Protein AF-A0A9E7B572-F1 (afdb_monomer_lite)

Foldseek 3Di:
DFWVVNAQQQADDDPLDTDGDPLVVLLVVLLVVLCVVVVLQVKDWAAKDRGRTDIDTDIDGDDHPVNVVVVVLPDPPVVVVVVDPPDDDPPDDPDDDDDDDPDDDDDDDDDDDDDDPDDPPPPVPPPPPCPPPPDPDPDPSDPVNSVVVSQVSSLVVSCVVVVPIDHDPDDDDDDDDDDVSSVVVSVCNVCVSVVDPDD

pLDDT: mean 70.94, std 25.81, range [25.73, 98.56]

Sequence (199 aa):
MITKNRLCHFGEFIDSKIQLSSIGKIVQDEWIKTFEIRSYLNLFRGEFIVMPNHFHALIGIGDNSGNLQYTATNLDYNEIRDAKIIEGDPHKVEDSIQCWDATLGVPNAENSSKLPHDIPVINPFQNLSESPQNQFGPQSNNLASIMRGFKSAVTTRARNIEPDFAWQSRFYEHIVRDQESFETISWYIKKNPENWKGK

Structure (mmCIF, N/CA/C/O backbone):
data_AF-A0A9E7B572-F1
#
_entry.id   AF-A0A9E7B572-F1
#
loop_
_atom_site.group_PDB
_atom_site.id
_atom_site.type_symbol
_atom_site.label_atom_id
_atom_site.label_alt_id
_atom_site.label_comp_id
_atom_site.label_asym_id
_atom_site.label_entity_id
_atom_site.label_seq_id
_atom_site.pdbx_PDB_ins_code
_atom_site.Cartn_x
_atom_site.Cartn_y
_atom_site.Cartn_z
_atom_site.occupancy
_atom_site.B_iso_or_equiv
_atom_site.auth_seq_id
_atom_site.auth_comp_id
_atom_site.auth_asym_id
_atom_site.auth_atom_id
_atom_site.pdbx_PDB_model_num
ATOM 1 N N . MET A 1 1 ? -5.198 0.368 -3.423 1.00 94.00 1 MET A N 1
ATOM 2 C CA . MET A 1 1 ? -6.040 -0.721 -2.859 1.00 94.00 1 MET A CA 1
ATOM 3 C C . MET A 1 1 ? -6.825 -0.192 -1.669 1.00 94.00 1 MET A C 1
ATOM 5 O O . MET A 1 1 ? -6.288 0.634 -0.954 1.00 94.00 1 MET A O 1
ATOM 9 N N . ILE A 1 2 ? -8.073 -0.620 -1.461 1.00 95.56 2 ILE A N 1
ATOM 10 C CA . ILE A 1 2 ? -8.974 -0.072 -0.424 1.00 95.56 2 ILE A CA 1
ATOM 11 C C . ILE A 1 2 ? -9.529 -1.230 0.416 1.00 95.56 2 ILE A C 1
ATOM 13 O O . ILE A 1 2 ? -9.779 -2.310 -0.129 1.00 95.56 2 ILE A O 1
ATOM 17 N N . THR A 1 3 ? -9.712 -1.033 1.721 1.00 95.56 3 THR A N 1
ATOM 18 C CA . THR A 1 3 ? -10.374 -1.994 2.616 1.00 95.56 3 THR A CA 1
ATOM 19 C C . THR A 1 3 ? -11.864 -2.114 2.294 1.00 95.56 3 THR A C 1
ATOM 21 O O . THR A 1 3 ? -12.515 -1.167 1.837 1.00 95.56 3 THR A O 1
ATOM 24 N N . LYS A 1 4 ? -12.439 -3.299 2.514 1.00 95.88 4 LYS A N 1
ATOM 25 C CA . LYS A 1 4 ? -13.873 -3.537 2.331 1.00 95.88 4 LYS A CA 1
ATOM 26 C C . LYS A 1 4 ? -14.667 -2.548 3.188 1.00 95.88 4 LYS A C 1
ATOM 28 O O . LYS A 1 4 ? -14.282 -2.241 4.310 1.00 95.88 4 LYS A O 1
ATOM 33 N N . ASN A 1 5 ? -15.744 -2.011 2.616 1.00 93.50 5 ASN A N 1
ATOM 34 C CA . ASN A 1 5 ? -16.585 -0.980 3.236 1.00 93.50 5 ASN A CA 1
ATOM 35 C C . ASN A 1 5 ? -15.824 0.277 3.706 1.00 93.50 5 ASN A C 1
ATOM 37 O O . ASN A 1 5 ? -16.374 1.051 4.476 1.00 93.50 5 ASN A O 1
ATOM 41 N N . ARG A 1 6 ? -14.587 0.500 3.225 1.00 92.62 6 ARG A N 1
ATOM 42 C CA . ARG A 1 6 ? -13.718 1.617 3.627 1.00 92.62 6 ARG A CA 1
ATOM 43 C C . ARG A 1 6 ? -13.434 1.668 5.138 1.00 92.62 6 ARG A C 1
ATOM 45 O O . ARG A 1 6 ? -13.137 2.737 5.659 1.00 92.62 6 ARG A O 1
ATOM 52 N N . LEU A 1 7 ? -13.466 0.524 5.824 1.00 93.50 7 LEU A N 1
ATOM 53 C CA . LEU A 1 7 ? -13.137 0.439 7.249 1.00 93.50 7 LEU A CA 1
ATOM 54 C C . LEU A 1 7 ? -11.675 0.822 7.512 1.00 93.50 7 LEU A C 1
ATOM 56 O O . LEU A 1 7 ? -10.773 0.393 6.785 1.00 93.50 7 LEU A O 1
ATOM 60 N N . CYS A 1 8 ? -11.434 1.590 8.573 1.00 94.62 8 CYS A N 1
ATOM 61 C CA . CYS A 1 8 ? -10.119 2.119 8.940 1.00 94.62 8 CYS A CA 1
ATOM 62 C C . CYS A 1 8 ? -9.201 1.076 9.608 1.00 94.62 8 CYS A C 1
ATOM 64 O O . CYS A 1 8 ? -8.631 1.307 10.668 1.00 94.62 8 CYS A O 1
ATOM 66 N N . HIS A 1 9 ? -9.049 -0.102 8.997 1.00 96.69 9 HIS A N 1
ATOM 67 C CA . HIS A 1 9 ? -8.238 -1.182 9.564 1.00 96.69 9 HIS A CA 1
ATOM 68 C C . HIS A 1 9 ? -6.745 -0.865 9.626 1.00 96.69 9 HIS A C 1
ATOM 70 O O . HIS A 1 9 ? -6.042 -1.492 10.412 1.00 96.69 9 HIS A O 1
ATOM 76 N N . PHE A 1 10 ? -6.230 0.056 8.810 1.00 97.38 10 PHE A N 1
ATOM 77 C CA . PHE A 1 10 ? -4.794 0.336 8.719 1.00 97.38 10 PHE A CA 1
ATOM 78 C C . PHE A 1 10 ? -4.313 1.404 9.696 1.00 97.38 10 PHE A C 1
ATOM 80 O O . PHE A 1 10 ? -3.107 1.570 9.862 1.00 97.38 10 PHE A O 1
ATOM 87 N N . GLY A 1 11 ? -5.216 2.100 10.376 1.00 94.62 11 GLY A N 1
ATOM 88 C CA . GLY A 1 11 ? -4.850 3.136 11.327 1.00 94.62 11 GLY A CA 1
ATOM 89 C C . GLY A 1 11 ? -5.887 4.236 11.400 1.00 94.62 11 GLY A C 1
ATOM 90 O O . GLY A 1 11 ? -6.980 4.123 10.852 1.00 94.62 11 GLY A O 1
ATOM 91 N N . GLU A 1 12 ? -5.504 5.320 12.045 1.00 93.31 12 GLU A N 1
ATOM 92 C CA . GLU A 1 12 ? -6.347 6.484 12.287 1.00 93.31 12 GLU A CA 1
ATOM 93 C C . GLU A 1 12 ? -5.518 7.769 12.218 1.00 93.31 12 GLU A C 1
ATOM 95 O O . GLU A 1 12 ? -4.289 7.723 12.131 1.00 93.31 12 GLU A O 1
ATOM 100 N N . PHE A 1 13 ? -6.191 8.919 12.212 1.00 89.88 13 PHE A N 1
ATOM 101 C CA . PHE A 1 13 ? -5.525 10.212 12.330 1.00 89.88 13 PHE A CA 1
ATOM 102 C C . PHE A 1 13 ? -5.583 10.684 13.777 1.00 89.88 13 PHE A C 1
ATOM 104 O O . PHE A 1 13 ? -6.669 10.920 14.300 1.00 89.88 13 PHE A O 1
ATOM 111 N N . ILE A 1 14 ? -4.416 10.863 14.386 1.00 87.19 14 ILE A N 1
ATOM 112 C CA . ILE A 1 14 ? -4.245 11.453 15.715 1.00 87.19 14 ILE A CA 1
ATOM 113 C C . ILE A 1 14 ? -3.295 12.639 15.550 1.00 87.19 14 ILE A C 1
ATOM 115 O O . ILE A 1 14 ? -2.252 12.514 14.908 1.00 87.19 14 ILE A O 1
ATOM 119 N N . ASP A 1 15 ? -3.685 13.810 16.058 1.00 86.75 15 ASP A N 1
ATOM 120 C CA . ASP A 1 15 ? -2.907 15.056 15.968 1.00 86.75 15 ASP A CA 1
ATOM 121 C C . ASP A 1 15 ? -2.421 15.383 14.542 1.00 86.75 15 ASP A C 1
ATOM 123 O O . ASP A 1 15 ? -1.252 15.701 14.303 1.00 86.75 15 ASP A O 1
ATOM 127 N N . SER A 1 16 ? -3.327 15.265 13.564 1.00 84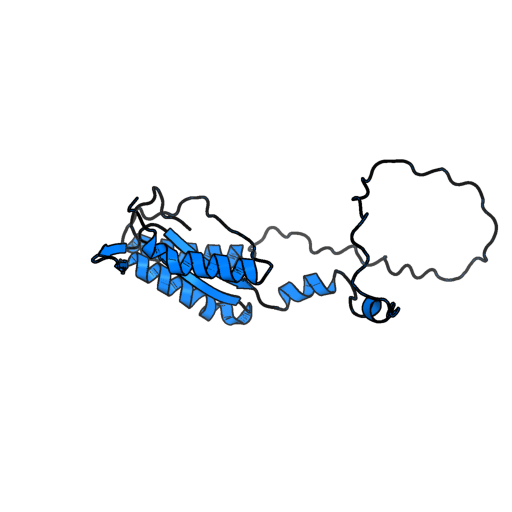.38 16 SER A N 1
ATOM 128 C CA . SER A 1 16 ? -3.062 15.5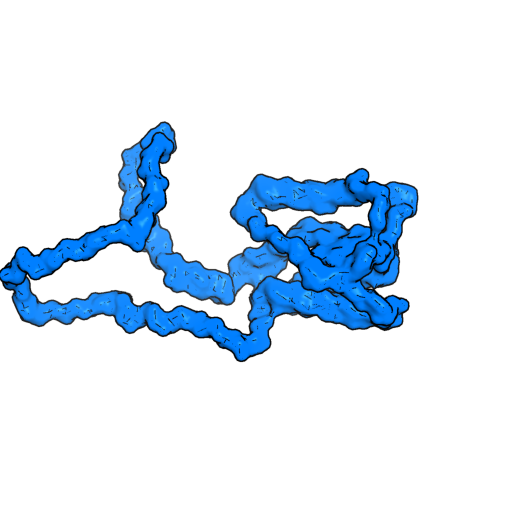04 12.132 1.00 84.38 16 SER A CA 1
ATOM 129 C C . SER A 1 16 ? -2.004 14.583 11.508 1.00 84.38 16 SER A C 1
ATOM 131 O O . SER A 1 16 ? -1.503 14.857 10.416 1.00 84.38 16 SER A O 1
ATOM 133 N N . LYS A 1 17 ? -1.667 13.470 12.166 1.00 86.56 17 LYS A N 1
ATOM 134 C CA . LYS A 1 17 ? -0.728 12.461 11.671 1.00 86.56 17 LYS A CA 1
ATOM 135 C C . LYS A 1 17 ? -1.398 11.101 11.599 1.00 86.56 17 LYS A C 1
ATOM 137 O O . LYS A 1 17 ? -2.263 10.770 12.402 1.00 86.56 17 LYS A O 1
ATOM 142 N N . ILE A 1 18 ? -0.968 10.295 10.634 1.00 91.44 18 ILE A N 1
ATOM 143 C CA . ILE A 1 18 ? -1.428 8.913 10.517 1.00 91.44 18 ILE A CA 1
ATOM 144 C C . ILE A 1 18 ? -0.708 8.077 11.569 1.00 91.44 18 ILE A C 1
ATOM 146 O O . ILE A 1 18 ? 0.519 7.953 11.537 1.00 91.44 18 ILE A O 1
ATOM 150 N N . GLN A 1 19 ? -1.475 7.458 12.458 1.00 94.38 19 GLN A N 1
ATOM 151 C CA . GLN A 1 19 ? -0.994 6.424 13.358 1.00 94.38 19 GLN A CA 1
ATOM 152 C C . GLN A 1 19 ? -1.412 5.060 12.815 1.00 94.38 19 GLN A C 1
ATOM 154 O O . GLN A 1 19 ? -2.595 4.722 12.770 1.00 94.38 19 GLN A O 1
ATOM 159 N N . LEU A 1 20 ? -0.428 4.270 12.375 1.00 97.25 20 LEU A N 1
ATOM 160 C CA . LEU A 1 20 ? -0.690 2.945 11.822 1.00 97.25 20 LEU A CA 1
ATOM 161 C C . LEU A 1 20 ? -1.090 1.953 12.914 1.00 97.25 20 LEU A C 1
ATOM 163 O O . LEU A 1 20 ? -0.398 1.799 13.927 1.00 97.25 20 LEU A O 1
ATOM 167 N N . SER A 1 21 ? -2.161 1.211 12.642 1.00 97.69 21 SER A N 1
ATOM 168 C CA . SER A 1 21 ? -2.535 0.026 13.407 1.00 97.69 21 SER A CA 1
ATOM 169 C C . SER A 1 21 ? -1.537 -1.116 13.163 1.00 97.69 21 SER A C 1
ATOM 171 O O . SER A 1 21 ? -0.667 -1.042 12.289 1.00 97.69 21 SER A O 1
ATOM 173 N N . SER A 1 22 ? -1.701 -2.234 13.873 1.00 98.31 22 SER A N 1
ATOM 174 C CA . SER A 1 22 ? -0.943 -3.462 13.594 1.00 98.31 22 SER A CA 1
ATOM 175 C C . SER A 1 22 ? -1.126 -3.954 12.152 1.00 98.31 22 SER A C 1
ATOM 177 O O . SER A 1 22 ? -0.164 -4.396 11.529 1.00 98.31 22 SER A O 1
ATOM 179 N N . ILE A 1 23 ? -2.331 -3.827 11.584 1.00 98.44 23 ILE A N 1
ATOM 180 C CA . ILE A 1 23 ? -2.599 -4.211 10.190 1.00 98.44 23 ILE A CA 1
ATOM 181 C C . ILE A 1 23 ? -1.962 -3.205 9.221 1.00 98.44 23 ILE A C 1
ATOM 183 O O . ILE A 1 23 ? -1.405 -3.612 8.205 1.00 98.44 23 ILE A O 1
ATOM 187 N N . GLY A 1 24 ? -1.971 -1.906 9.534 1.00 98.19 24 GLY A N 1
ATOM 188 C CA . GLY A 1 24 ? -1.284 -0.895 8.721 1.00 98.19 24 GLY A CA 1
ATOM 189 C C . GLY A 1 24 ? 0.225 -1.120 8.639 1.00 98.19 24 GLY A C 1
ATOM 190 O O . GLY A 1 24 ? 0.807 -1.021 7.560 1.00 98.19 24 GLY A O 1
ATOM 191 N N . LYS A 1 25 ? 0.848 -1.511 9.757 1.00 98.50 25 LYS A N 1
ATOM 192 C CA . LYS A 1 25 ? 2.265 -1.907 9.796 1.00 98.50 25 LYS A CA 1
ATOM 193 C C . LYS A 1 25 ? 2.526 -3.152 8.946 1.00 98.50 25 LYS A C 1
ATOM 195 O O . LYS A 1 25 ? 3.461 -3.153 8.158 1.00 98.50 25 LYS A O 1
ATOM 200 N N . ILE A 1 26 ? 1.643 -4.157 8.996 1.00 98.56 26 ILE A N 1
ATOM 201 C CA . ILE A 1 26 ? 1.724 -5.332 8.107 1.00 98.56 26 ILE A CA 1
ATOM 202 C C . ILE A 1 26 ? 1.704 -4.917 6.629 1.00 98.56 26 ILE A C 1
ATOM 204 O O . ILE A 1 26 ? 2.497 -5.431 5.846 1.00 98.56 26 ILE A O 1
ATOM 208 N N . VAL A 1 27 ? 0.819 -3.994 6.232 1.00 98.31 27 VAL A N 1
ATOM 209 C CA . VAL A 1 27 ? 0.762 -3.481 4.849 1.00 98.31 27 VAL A CA 1
ATOM 210 C C . VAL A 1 27 ? 2.098 -2.849 4.449 1.00 98.31 27 VAL A C 1
ATOM 212 O O . VAL A 1 27 ? 2.602 -3.137 3.365 1.00 98.31 27 VAL A O 1
ATOM 215 N N . GLN A 1 28 ? 2.673 -2.014 5.318 1.00 97.94 28 GLN A N 1
ATOM 216 C CA . GLN A 1 28 ? 3.964 -1.365 5.085 1.00 97.94 28 GLN A CA 1
ATOM 217 C C . GLN A 1 28 ? 5.099 -2.390 4.948 1.00 97.94 28 GLN A C 1
ATOM 219 O O . GLN A 1 28 ? 5.855 -2.339 3.976 1.00 97.94 28 GLN A O 1
ATOM 224 N N . ASP A 1 29 ? 5.180 -3.342 5.875 1.00 97.75 29 ASP A N 1
ATOM 225 C CA . ASP A 1 29 ? 6.222 -4.369 5.903 1.00 97.75 29 ASP A CA 1
ATOM 226 C C . ASP A 1 29 ? 6.152 -5.278 4.671 1.00 97.75 29 ASP A C 1
ATOM 228 O O . ASP A 1 29 ? 7.160 -5.508 4.006 1.00 97.75 29 ASP A O 1
ATOM 232 N N . GLU A 1 30 ? 4.959 -5.773 4.318 1.00 97.69 30 GLU A N 1
ATOM 233 C CA . GLU A 1 30 ? 4.776 -6.641 3.146 1.00 97.69 30 GLU A CA 1
ATOM 234 C C . GLU A 1 30 ? 5.049 -5.900 1.831 1.00 97.69 30 GLU A C 1
ATOM 236 O O . GLU A 1 30 ? 5.485 -6.510 0.848 1.00 97.69 30 GLU A O 1
ATOM 241 N N . TRP A 1 31 ? 4.826 -4.581 1.796 1.00 96.62 31 TRP A N 1
ATOM 242 C CA . TRP A 1 31 ? 5.165 -3.771 0.630 1.00 96.62 31 TRP A CA 1
ATOM 243 C C . TRP A 1 31 ? 6.676 -3.656 0.467 1.00 96.62 31 TRP A C 1
ATOM 245 O O . TRP A 1 31 ? 7.185 -3.903 -0.620 1.00 96.62 31 TRP A O 1
ATOM 255 N N . ILE A 1 32 ? 7.405 -3.354 1.543 1.00 94.56 32 ILE A N 1
ATOM 256 C CA . ILE A 1 32 ? 8.875 -3.286 1.522 1.00 94.56 32 ILE A CA 1
ATOM 257 C C . ILE A 1 32 ? 9.459 -4.652 1.140 1.00 94.56 32 ILE A C 1
ATOM 259 O O . ILE A 1 32 ? 10.205 -4.766 0.165 1.00 94.56 32 ILE A O 1
ATOM 263 N N . LYS A 1 33 ? 9.007 -5.708 1.822 1.00 93.88 33 LYS A N 1
ATOM 264 C CA . LYS A 1 33 ? 9.425 -7.094 1.585 1.00 93.88 33 LYS A CA 1
ATOM 265 C C . LYS A 1 33 ? 9.170 -7.563 0.151 1.00 93.88 33 LYS A C 1
ATOM 267 O O . LYS A 1 33 ? 9.912 -8.392 -0.370 1.00 93.88 33 LYS A O 1
ATOM 272 N N . THR A 1 34 ? 8.137 -7.039 -0.514 1.00 92.25 34 THR A N 1
ATOM 273 C CA . THR A 1 34 ? 7.808 -7.398 -1.902 1.00 92.25 34 THR A CA 1
ATOM 274 C C . THR A 1 34 ? 8.963 -7.139 -2.868 1.00 92.25 34 THR A C 1
ATOM 276 O O . THR A 1 34 ? 9.144 -7.950 -3.779 1.00 92.25 34 THR A O 1
ATOM 279 N N . PHE A 1 35 ? 9.745 -6.075 -2.658 1.00 88.94 35 PHE A N 1
ATOM 280 C CA . PHE A 1 35 ? 10.905 -5.732 -3.491 1.00 88.94 35 PHE A CA 1
ATOM 281 C C . PHE A 1 35 ? 12.151 -6.529 -3.102 1.00 88.94 35 PHE A C 1
ATOM 283 O O . PHE A 1 35 ? 12.914 -6.929 -3.976 1.00 88.94 35 PHE A O 1
ATOM 290 N N . GLU A 1 36 ? 12.318 -6.835 -1.815 1.00 87.62 36 GLU A N 1
ATOM 291 C CA . GLU A 1 36 ? 13.440 -7.641 -1.317 1.00 87.62 36 GLU A CA 1
ATOM 292 C C . GLU A 1 36 ? 13.400 -9.068 -1.876 1.00 87.62 36 GLU A C 1
ATOM 294 O O . GLU A 1 36 ? 14.390 -9.566 -2.409 1.00 87.62 36 GLU A O 1
ATOM 299 N N . ILE A 1 37 ? 12.233 -9.720 -1.823 1.00 86.38 37 ILE A N 1
ATOM 300 C CA . ILE A 1 37 ? 12.091 -11.123 -2.251 1.00 86.38 37 ILE A CA 1
ATOM 301 C C . ILE A 1 37 ? 12.002 -11.289 -3.775 1.00 86.38 37 ILE A C 1
ATOM 303 O O . ILE A 1 37 ? 12.062 -12.410 -4.279 1.00 86.38 37 ILE A O 1
ATOM 307 N N . ARG A 1 38 ? 11.808 -10.192 -4.516 1.00 81.62 38 ARG A N 1
ATOM 308 C CA . ARG A 1 38 ? 11.670 -10.182 -5.984 1.00 81.62 38 ARG A CA 1
ATOM 309 C C . ARG A 1 38 ? 12.728 -9.318 -6.656 1.00 81.62 38 ARG A C 1
ATOM 311 O O . ARG A 1 38 ? 12.486 -8.784 -7.736 1.00 81.62 38 ARG A O 1
ATOM 318 N N . SER A 1 39 ? 13.898 -9.202 -6.037 1.00 76.75 39 SER A N 1
ATOM 319 C CA . SER A 1 39 ? 15.024 -8.421 -6.559 1.00 76.75 39 SER A CA 1
ATOM 320 C C . SER A 1 39 ? 15.403 -8.800 -7.999 1.00 76.75 39 SER A C 1
ATOM 322 O O . SER A 1 39 ? 15.771 -7.934 -8.785 1.00 76.75 39 SER A O 1
ATOM 324 N N . TYR A 1 40 ? 15.206 -10.064 -8.392 1.00 76.81 40 TYR A N 1
ATOM 325 C CA . TYR A 1 40 ? 15.456 -10.556 -9.753 1.00 76.81 40 TYR A CA 1
ATOM 326 C C . TYR A 1 40 ? 14.502 -10.009 -10.835 1.00 76.81 40 TYR A C 1
ATOM 328 O O . TYR A 1 40 ? 14.802 -10.138 -12.018 1.00 76.81 40 TYR A O 1
ATOM 336 N N . LEU A 1 41 ? 13.360 -9.411 -10.471 1.00 78.12 41 LEU A N 1
ATOM 337 C CA . LEU A 1 41 ? 12.384 -8.861 -11.428 1.00 78.12 41 LEU A CA 1
ATOM 338 C C . LEU A 1 41 ? 12.681 -7.414 -11.848 1.00 78.12 41 LEU A C 1
ATOM 340 O O . LEU A 1 41 ? 11.933 -6.864 -12.656 1.00 78.12 41 LEU A O 1
ATOM 344 N N . ASN A 1 42 ? 13.747 -6.811 -11.312 1.00 82.56 42 ASN A N 1
ATOM 345 C CA . ASN A 1 42 ? 14.123 -5.412 -11.533 1.00 82.56 42 ASN A CA 1
ATOM 346 C C . ASN A 1 42 ? 12.974 -4.424 -11.237 1.00 82.56 42 ASN A C 1
ATOM 348 O O . ASN A 1 42 ? 12.656 -3.537 -12.026 1.00 82.56 42 ASN A O 1
ATOM 352 N N . LEU A 1 43 ? 12.290 -4.615 -10.106 1.00 85.50 43 LEU A N 1
ATOM 353 C CA . LEU A 1 43 ? 11.208 -3.728 -9.677 1.00 85.50 43 LEU A CA 1
ATOM 354 C C . LEU A 1 43 ? 11.770 -2.504 -8.951 1.00 85.50 43 LEU A C 1
ATOM 356 O O . LEU A 1 43 ? 12.578 -2.633 -8.032 1.00 85.50 43 LEU A O 1
ATOM 360 N N . PHE A 1 44 ? 11.257 -1.325 -9.291 1.00 85.00 44 PHE A N 1
ATOM 361 C CA . PHE A 1 44 ? 11.512 -0.084 -8.570 1.00 85.00 44 PHE A CA 1
ATOM 362 C C . PHE A 1 44 ? 10.363 0.216 -7.606 1.00 85.00 44 PHE A C 1
ATOM 364 O O . PHE A 1 44 ? 9.185 0.214 -7.978 1.00 85.00 44 PHE A O 1
ATOM 371 N N . ARG A 1 45 ? 10.713 0.519 -6.355 1.00 90.44 45 ARG A N 1
ATOM 372 C CA . ARG A 1 45 ? 9.759 0.988 -5.351 1.00 90.44 45 ARG A CA 1
ATOM 373 C C . ARG A 1 45 ? 9.619 2.505 -5.447 1.00 90.44 45 ARG A C 1
ATOM 375 O O . ARG A 1 45 ? 10.490 3.225 -4.964 1.00 90.44 45 ARG A O 1
ATOM 382 N N . GLY A 1 46 ? 8.507 2.961 -6.014 1.00 89.56 46 GLY A N 1
ATOM 383 C CA . GLY A 1 46 ? 8.134 4.370 -6.007 1.00 89.56 46 GLY A CA 1
ATOM 384 C C . GLY A 1 46 ? 7.509 4.815 -4.687 1.00 89.56 46 GLY A C 1
ATOM 385 O O . GLY A 1 46 ? 7.498 4.088 -3.689 1.00 89.56 46 GLY A O 1
ATOM 386 N N . GLU A 1 47 ? 6.968 6.030 -4.700 1.00 93.56 47 GLU A N 1
ATOM 387 C CA . GLU A 1 47 ? 6.262 6.599 -3.554 1.00 93.56 47 GLU A CA 1
ATOM 388 C C . GLU A 1 47 ? 5.057 5.745 -3.170 1.00 93.56 47 GLU A C 1
ATOM 390 O O . GLU A 1 47 ? 4.308 5.265 -4.023 1.00 93.56 47 GLU A O 1
ATOM 395 N N . PHE A 1 48 ? 4.846 5.562 -1.873 1.00 96.62 48 PHE A N 1
ATOM 396 C CA . PHE A 1 48 ? 3.694 4.839 -1.360 1.00 96.62 48 PHE A CA 1
ATOM 397 C C . PHE A 1 48 ? 3.236 5.423 -0.034 1.00 96.62 48 PHE A C 1
ATOM 399 O O . PHE A 1 48 ? 4.007 6.051 0.689 1.00 96.62 48 PHE A O 1
ATOM 406 N N . ILE A 1 49 ? 1.972 5.181 0.301 1.00 95.62 49 ILE A N 1
ATOM 407 C CA . ILE A 1 49 ? 1.412 5.574 1.583 1.00 95.62 49 ILE A CA 1
ATOM 408 C C . ILE A 1 49 ? 0.326 4.611 2.051 1.00 95.62 49 ILE A C 1
ATOM 410 O O . ILE A 1 49 ? -0.533 4.171 1.278 1.00 95.62 49 ILE A O 1
ATOM 414 N N . VAL A 1 50 ? 0.368 4.302 3.346 1.00 96.94 50 VAL A N 1
ATOM 415 C CA . VAL A 1 50 ? -0.680 3.567 4.053 1.00 96.94 50 VAL A CA 1
ATOM 416 C C . VAL A 1 50 ? -1.577 4.588 4.744 1.00 96.94 50 VAL A C 1
ATOM 418 O O . VAL A 1 50 ? -1.144 5.310 5.636 1.00 96.94 50 VAL A O 1
ATOM 421 N N . MET A 1 51 ? -2.826 4.653 4.308 1.00 95.56 51 MET A N 1
ATOM 422 C CA . MET A 1 51 ? -3.873 5.512 4.853 1.00 95.56 51 MET A CA 1
ATOM 423 C C . MET A 1 51 ? -4.842 4.653 5.669 1.00 95.56 51 MET A C 1
ATOM 425 O O . MET A 1 51 ? -4.931 3.455 5.402 1.00 95.56 51 MET A O 1
ATOM 429 N N . PRO A 1 52 ? -5.632 5.226 6.594 1.00 95.69 52 PRO A N 1
ATOM 430 C CA . PRO A 1 52 ? -6.531 4.478 7.480 1.00 95.69 52 PRO A CA 1
ATOM 431 C C . PRO A 1 52 ? -7.313 3.327 6.831 1.00 95.69 52 PRO A C 1
ATOM 433 O O . PRO A 1 52 ? -7.366 2.227 7.376 1.00 95.69 52 PRO A O 1
ATOM 436 N N . ASN A 1 53 ? -7.881 3.540 5.642 1.00 95.31 53 ASN A N 1
ATOM 437 C CA . ASN A 1 53 ? -8.693 2.543 4.936 1.00 95.31 53 ASN A CA 1
ATOM 438 C C . ASN A 1 53 ? -8.189 2.181 3.533 1.00 95.31 53 ASN A C 1
ATOM 440 O O . ASN A 1 53 ? -8.872 1.484 2.779 1.00 95.31 53 ASN A O 1
ATOM 444 N N . HIS A 1 54 ? -7.015 2.659 3.130 1.00 95.19 54 HIS A N 1
ATOM 445 C CA . HIS A 1 54 ? -6.512 2.396 1.789 1.00 95.19 54 HIS A CA 1
ATOM 446 C C . HIS A 1 54 ? -4.993 2.519 1.700 1.00 95.19 54 HIS A C 1
ATOM 448 O O . HIS A 1 54 ? -4.323 3.048 2.572 1.00 95.19 54 HIS A O 1
ATOM 454 N N . PHE A 1 55 ? -4.446 2.001 0.615 1.00 96.38 55 PHE A N 1
ATOM 455 C CA . PHE A 1 55 ? -3.026 1.974 0.321 1.00 96.38 55 PHE A CA 1
ATOM 456 C C . PHE A 1 55 ? -2.807 2.459 -1.111 1.00 96.38 55 PHE A C 1
ATOM 458 O O . PHE A 1 55 ? -3.423 1.917 -2.040 1.00 96.38 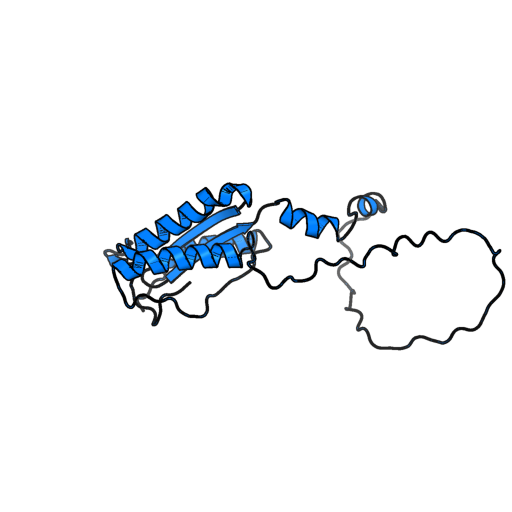55 PHE A O 1
ATOM 465 N N . HIS A 1 56 ? -1.940 3.453 -1.286 1.00 95.25 56 HIS A N 1
ATOM 466 C CA . HIS A 1 56 ? -1.473 3.919 -2.591 1.00 95.25 56 HIS A CA 1
ATOM 467 C C . HIS A 1 56 ? 0.005 3.597 -2.745 1.00 95.25 56 HIS A C 1
ATOM 469 O O . HIS A 1 56 ? 0.758 3.729 -1.786 1.00 95.25 56 HIS A O 1
ATOM 475 N N . ALA A 1 57 ? 0.414 3.202 -3.945 1.00 95.12 57 ALA A N 1
ATOM 476 C CA . ALA A 1 57 ? 1.812 2.984 -4.259 1.00 95.12 57 ALA A CA 1
ATOM 477 C C . ALA A 1 57 ? 2.081 3.167 -5.747 1.00 95.12 57 ALA A C 1
ATOM 479 O O . ALA A 1 57 ? 1.231 2.845 -6.579 1.00 95.12 57 ALA A O 1
ATOM 480 N N . LEU A 1 58 ? 3.289 3.628 -6.045 1.00 93.56 58 LEU A N 1
ATOM 481 C CA . LEU A 1 58 ? 3.918 3.561 -7.349 1.00 93.56 58 LEU A CA 1
ATOM 482 C C . LEU A 1 58 ? 4.877 2.374 -7.382 1.00 93.56 58 LEU A C 1
ATOM 484 O O . LEU A 1 58 ? 5.666 2.149 -6.462 1.00 93.56 58 LEU A O 1
ATOM 488 N N . ILE A 1 59 ? 4.805 1.621 -8.469 1.00 92.25 59 ILE A N 1
ATOM 489 C CA . ILE A 1 59 ? 5.708 0.517 -8.765 1.00 92.25 59 ILE A CA 1
ATOM 490 C C . ILE A 1 59 ? 6.261 0.731 -10.166 1.00 92.25 59 ILE A C 1
ATOM 492 O O . ILE A 1 59 ? 5.500 0.898 -11.116 1.00 92.25 59 ILE A O 1
ATOM 496 N N . GLY A 1 60 ? 7.584 0.766 -10.275 1.00 87.56 60 GLY A N 1
ATOM 497 C CA . GLY A 1 60 ? 8.274 0.752 -11.556 1.00 87.56 60 GLY A CA 1
ATOM 498 C C . GLY A 1 60 ? 8.670 -0.669 -11.913 1.00 87.56 60 GLY A C 1
ATOM 499 O O . GLY A 1 60 ? 9.028 -1.468 -11.045 1.00 87.56 60 GLY A O 1
ATOM 500 N N . ILE A 1 61 ? 8.608 -0.975 -13.199 1.00 83.31 61 ILE A N 1
ATOM 501 C CA . ILE A 1 61 ? 9.092 -2.230 -13.758 1.00 83.31 61 ILE A CA 1
ATOM 502 C C . ILE A 1 61 ? 10.272 -1.844 -14.643 1.00 83.31 61 ILE A C 1
ATOM 504 O O . ILE A 1 61 ? 10.075 -1.198 -15.667 1.00 83.31 61 ILE A O 1
ATOM 508 N N . GLY A 1 62 ? 11.485 -2.164 -14.201 1.00 71.19 62 GLY A N 1
ATOM 509 C CA . GLY A 1 62 ? 12.695 -1.956 -14.984 1.00 71.19 62 GLY A CA 1
ATOM 510 C C . GLY A 1 62 ? 12.885 -3.040 -16.043 1.00 71.19 62 GLY A C 1
ATOM 511 O O . GLY A 1 62 ? 12.144 -4.029 -16.109 1.00 71.19 62 GLY A O 1
ATOM 512 N N . ASP A 1 63 ? 13.918 -2.868 -16.860 1.00 66.38 63 ASP A N 1
ATOM 513 C CA . ASP A 1 63 ? 14.279 -3.838 -17.889 1.00 66.38 63 ASP A CA 1
ATOM 514 C C . ASP A 1 63 ? 14.664 -5.175 -17.244 1.00 66.38 63 ASP A C 1
ATOM 516 O O . ASP A 1 63 ? 15.518 -5.241 -16.359 1.00 66.38 63 ASP A O 1
ATOM 520 N N . ASN A 1 64 ? 14.025 -6.262 -17.662 1.00 58.16 64 ASN A N 1
ATOM 521 C CA . ASN A 1 64 ? 14.388 -7.619 -17.265 1.00 58.16 64 ASN A CA 1
ATOM 522 C C . ASN A 1 64 ? 14.300 -8.542 -18.489 1.00 58.16 64 ASN A C 1
ATOM 524 O O . ASN A 1 64 ? 13.705 -8.177 -19.503 1.00 58.16 64 ASN A O 1
ATOM 528 N N . SER A 1 65 ? 14.896 -9.734 -18.423 1.00 53.53 65 SER A N 1
ATOM 529 C CA . SER A 1 65 ? 14.930 -10.675 -19.556 1.00 53.53 65 SER A CA 1
ATOM 530 C C . SER A 1 65 ? 13.539 -11.076 -20.074 1.00 53.53 65 SER A C 1
ATOM 532 O O . SER A 1 65 ? 13.405 -11.369 -21.258 1.00 53.53 65 SER A O 1
ATOM 534 N N . GLY A 1 66 ? 12.500 -11.031 -19.230 1.00 52.56 66 GLY A N 1
ATOM 535 C CA . GLY A 1 66 ? 11.104 -11.241 -19.634 1.00 52.56 66 GLY A CA 1
ATOM 536 C C . GLY A 1 66 ? 10.481 -10.048 -20.372 1.00 52.56 66 GLY A C 1
ATOM 537 O O . GLY A 1 66 ? 9.653 -10.247 -21.255 1.00 52.56 66 GLY A O 1
ATOM 538 N N . ASN A 1 67 ? 10.911 -8.821 -20.067 1.00 49.75 67 ASN A N 1
ATOM 539 C CA . ASN A 1 67 ? 10.495 -7.590 -20.749 1.00 49.75 67 ASN A CA 1
ATOM 540 C C . ASN A 1 67 ? 11.281 -7.360 -22.056 1.00 49.75 67 ASN A C 1
ATOM 542 O O . ASN A 1 67 ? 10.732 -6.830 -23.019 1.00 49.75 67 ASN A O 1
ATOM 546 N N . LEU A 1 68 ? 12.541 -7.812 -22.118 1.00 47.84 68 LEU A N 1
ATOM 547 C CA . LEU A 1 68 ? 13.405 -7.737 -23.306 1.00 47.84 68 LEU A CA 1
ATOM 548 C C . LEU A 1 68 ? 12.953 -8.667 -24.442 1.00 47.84 68 LEU A C 1
ATOM 550 O O . LEU A 1 68 ? 13.163 -8.354 -25.609 1.00 47.84 68 LEU A O 1
ATOM 554 N N . GLN A 1 69 ? 12.297 -9.794 -24.140 1.00 46.34 69 GLN A N 1
ATOM 555 C CA . GLN A 1 69 ? 11.728 -10.654 -25.190 1.00 46.34 69 GLN A CA 1
ATOM 556 C C . GLN A 1 69 ? 10.608 -9.951 -25.977 1.00 46.34 69 GLN A C 1
ATOM 558 O O . GLN A 1 69 ? 10.417 -10.232 -27.160 1.00 46.34 69 GLN A O 1
ATOM 563 N N . TYR A 1 70 ? 9.894 -9.008 -25.353 1.00 43.47 70 TYR A N 1
ATOM 564 C CA . TYR A 1 70 ? 8.817 -8.261 -26.008 1.00 43.47 70 TYR A CA 1
ATOM 565 C C . TYR A 1 70 ? 9.338 -7.107 -26.878 1.00 43.47 70 TYR A C 1
ATOM 567 O O . TYR A 1 70 ? 8.702 -6.746 -27.867 1.00 43.47 70 TYR A O 1
ATOM 575 N N . THR A 1 71 ? 10.505 -6.547 -26.541 1.00 39.19 71 THR A N 1
ATOM 576 C CA . THR A 1 71 ? 11.179 -5.535 -27.369 1.00 39.19 71 THR A CA 1
ATOM 577 C C . THR A 1 71 ? 11.964 -6.174 -28.513 1.00 39.19 71 THR A C 1
ATOM 579 O O . THR A 1 71 ? 11.921 -5.670 -29.626 1.00 39.19 71 THR A O 1
ATOM 582 N N . ALA A 1 72 ? 12.595 -7.332 -28.296 1.00 40.88 72 ALA A N 1
ATOM 583 C CA . ALA A 1 72 ? 13.347 -8.041 -29.335 1.00 40.88 72 ALA A CA 1
ATOM 584 C C . ALA A 1 72 ? 12.464 -8.664 -30.437 1.00 40.88 72 ALA A C 1
ATOM 586 O O . ALA A 1 72 ? 12.948 -8.922 -31.535 1.00 40.88 72 ALA A O 1
ATOM 587 N N . THR A 1 73 ? 11.176 -8.909 -30.168 1.00 43.91 73 THR A N 1
ATOM 588 C CA . THR A 1 73 ? 10.222 -9.444 -31.161 1.00 43.91 73 THR A CA 1
ATOM 589 C C . THR A 1 73 ? 9.505 -8.359 -31.966 1.00 43.91 73 THR A C 1
ATOM 591 O O . THR A 1 73 ? 8.890 -8.673 -32.982 1.00 43.91 73 THR A O 1
ATOM 594 N N . ASN A 1 74 ? 9.622 -7.087 -31.569 1.00 39.78 74 ASN A N 1
ATOM 595 C CA . ASN A 1 74 ? 9.081 -5.946 -32.301 1.00 39.78 74 ASN A CA 1
ATOM 596 C C . ASN A 1 74 ? 10.196 -4.944 -32.614 1.00 39.78 74 ASN A C 1
ATOM 598 O O . ASN A 1 74 ? 10.373 -3.939 -31.932 1.00 39.78 74 ASN A O 1
ATOM 602 N N . LEU A 1 75 ? 10.853 -5.243 -33.735 1.00 38.56 75 LEU A N 1
ATOM 603 C CA . LEU A 1 75 ? 11.795 -4.435 -34.503 1.00 38.56 75 LEU A CA 1
ATOM 604 C C . LEU A 1 75 ? 13.235 -4.393 -33.991 1.00 38.56 75 LEU A C 1
ATOM 606 O O . LEU A 1 75 ? 13.563 -3.867 -32.929 1.00 38.56 75 LEU A O 1
ATOM 610 N N . ASP A 1 76 ? 14.096 -4.858 -34.892 1.00 45.34 76 ASP A N 1
ATOM 611 C CA . ASP A 1 76 ? 15.414 -4.314 -35.180 1.00 45.34 76 ASP A CA 1
ATOM 612 C C . ASP A 1 76 ? 15.343 -2.776 -35.314 1.00 45.34 76 ASP A C 1
ATOM 614 O O . ASP A 1 76 ? 15.261 -2.190 -36.391 1.00 45.34 76 ASP A O 1
ATOM 618 N N . TYR A 1 77 ? 15.263 -2.100 -34.168 1.00 42.22 77 TYR A N 1
ATOM 619 C CA . TYR A 1 77 ? 15.173 -0.642 -34.061 1.00 42.22 77 TYR A CA 1
ATOM 620 C C . TYR A 1 77 ? 16.520 0.031 -34.380 1.00 42.22 77 TYR A C 1
ATOM 622 O O . TYR A 1 77 ? 16.598 1.254 -34.508 1.00 42.22 77 TYR A O 1
ATOM 630 N N . ASN A 1 78 ? 17.583 -0.768 -34.515 1.00 39.31 78 ASN A N 1
ATOM 631 C CA . ASN A 1 78 ? 18.915 -0.297 -34.859 1.00 39.31 78 ASN A CA 1
ATOM 632 C C . ASN A 1 78 ? 19.109 -0.203 -36.382 1.00 39.31 78 ASN A C 1
ATOM 634 O O . ASN A 1 78 ? 19.733 0.759 -36.816 1.00 39.31 78 ASN A O 1
ATOM 638 N N . GLU A 1 79 ? 18.494 -1.066 -37.203 1.00 45.28 79 GLU A N 1
ATOM 639 C CA . GLU A 1 79 ? 18.570 -0.934 -38.674 1.00 45.28 79 GLU A CA 1
ATOM 640 C C . GLU A 1 79 ? 17.832 0.303 -39.232 1.00 45.28 79 GLU A C 1
ATOM 642 O O . GLU A 1 79 ? 18.238 0.868 -40.247 1.00 45.28 79 GLU A O 1
ATOM 647 N N . ILE A 1 80 ? 16.783 0.796 -38.560 1.00 41.97 80 ILE A N 1
ATOM 648 C CA . ILE A 1 80 ? 16.029 1.983 -39.021 1.00 41.97 80 ILE A CA 1
ATOM 649 C C . ILE A 1 80 ? 16.767 3.292 -38.678 1.00 41.97 80 ILE A C 1
ATOM 651 O O . ILE A 1 80 ? 16.616 4.296 -39.379 1.00 41.97 80 ILE A O 1
ATOM 655 N N . ARG A 1 81 ? 17.605 3.299 -37.629 1.00 34.94 81 ARG A N 1
ATOM 656 C CA . ARG A 1 81 ? 18.349 4.498 -37.194 1.00 34.94 81 ARG A CA 1
ATOM 657 C C . ARG A 1 81 ? 19.450 4.911 -38.168 1.00 34.94 81 ARG A C 1
ATOM 659 O O . ARG A 1 81 ? 19.744 6.101 -38.263 1.00 34.94 81 ARG A O 1
ATOM 666 N N . ASP A 1 82 ? 19.991 3.962 -38.922 1.00 39.00 82 ASP A N 1
ATOM 667 C CA . ASP A 1 82 ? 21.040 4.226 -39.909 1.00 39.00 82 ASP A CA 1
ATOM 668 C C . ASP A 1 82 ? 20.472 4.672 -41.272 1.00 39.00 82 ASP A C 1
ATOM 670 O O . ASP A 1 82 ? 21.206 5.155 -42.134 1.00 39.00 82 ASP A O 1
ATOM 674 N N . ALA A 1 83 ? 19.147 4.603 -41.456 1.00 41.28 83 ALA A N 1
ATOM 675 C CA . ALA A 1 83 ? 18.466 4.887 -42.717 1.00 41.28 83 ALA A CA 1
ATOM 676 C C . ALA A 1 83 ? 17.582 6.152 -42.683 1.00 41.28 83 ALA A C 1
ATOM 678 O O . ALA A 1 83 ? 16.450 6.113 -43.155 1.00 41.28 83 ALA A O 1
ATOM 679 N N . LYS A 1 84 ? 18.074 7.277 -42.139 1.00 38.81 84 LYS A N 1
ATOM 680 C CA . LYS A 1 84 ? 17.721 8.671 -42.529 1.00 38.81 84 LYS A CA 1
ATOM 681 C C . LYS A 1 84 ? 18.290 9.672 -41.517 1.00 38.81 84 LYS A C 1
ATOM 683 O O . LYS A 1 84 ? 17.583 10.184 -40.656 1.00 38.81 84 LYS A O 1
ATOM 688 N N . ILE A 1 85 ? 19.554 10.043 -41.691 1.00 33.28 85 ILE A N 1
ATOM 689 C CA . ILE A 1 85 ? 19.954 11.426 -41.417 1.00 33.28 85 ILE A CA 1
ATOM 690 C C . ILE A 1 85 ? 19.749 12.168 -42.736 1.00 33.28 85 ILE A C 1
ATOM 692 O O . ILE A 1 85 ? 20.599 12.138 -43.620 1.00 33.28 85 ILE A O 1
ATOM 696 N N . ILE A 1 86 ? 18.571 12.765 -42.910 1.00 36.75 86 ILE A N 1
ATOM 697 C CA . ILE A 1 86 ? 18.417 13.893 -43.827 1.00 36.75 86 ILE A CA 1
ATOM 698 C C . ILE A 1 86 ? 18.370 15.107 -42.911 1.00 36.75 86 ILE A C 1
ATOM 700 O O . ILE A 1 86 ? 17.432 15.254 -42.131 1.00 36.75 86 ILE A O 1
ATOM 704 N N . GLU A 1 87 ? 19.426 15.916 -42.954 1.00 35.56 87 GLU A N 1
ATOM 705 C CA . GLU A 1 87 ? 19.497 17.201 -42.264 1.00 35.56 87 GLU A CA 1
ATOM 706 C C . GLU A 1 87 ? 18.273 18.057 -42.629 1.00 35.56 87 G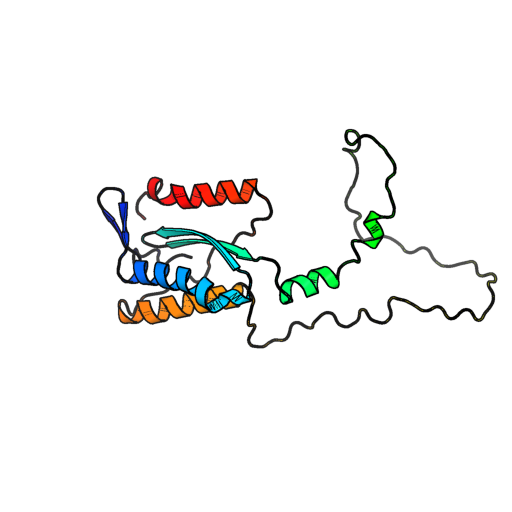LU A C 1
ATOM 708 O O . GLU A 1 87 ? 18.034 18.353 -43.800 1.00 35.56 87 GLU A O 1
ATOM 713 N N . GLY A 1 88 ? 17.481 18.444 -41.628 1.00 31.91 88 GLY A N 1
ATOM 714 C CA . GLY A 1 88 ? 16.316 19.304 -41.811 1.00 31.91 88 GLY A CA 1
ATOM 715 C C . GLY A 1 88 ? 15.678 19.707 -40.481 1.00 31.91 88 GLY A C 1
ATOM 716 O O . GLY A 1 88 ? 15.387 18.860 -39.645 1.00 31.91 88 GLY A O 1
ATOM 717 N N . ASP A 1 89 ? 15.506 21.016 -40.308 1.00 35.69 89 ASP A N 1
ATOM 718 C CA . ASP A 1 89 ? 14.995 21.762 -39.148 1.00 35.69 89 ASP A CA 1
ATOM 719 C C . ASP A 1 89 ? 13.726 21.156 -38.480 1.00 35.69 89 ASP A C 1
ATOM 721 O O . ASP A 1 89 ? 12.723 20.939 -39.167 1.00 35.69 89 ASP A O 1
ATOM 725 N N . PRO A 1 90 ? 13.720 20.918 -37.148 1.00 37.03 90 PRO A N 1
ATOM 726 C CA . PRO A 1 90 ? 12.616 20.274 -36.425 1.00 37.03 90 PRO A CA 1
ATOM 727 C C . PRO A 1 90 ? 11.335 21.118 -36.277 1.00 37.03 90 PRO A C 1
ATOM 729 O O . PRO A 1 90 ? 10.359 20.626 -35.713 1.00 37.03 90 PRO A O 1
ATOM 732 N N . HIS A 1 91 ? 11.284 22.362 -36.765 1.00 33.88 91 HIS A N 1
ATOM 733 C CA . HIS A 1 91 ? 10.149 23.262 -36.510 1.00 33.88 91 HIS A CA 1
ATOM 734 C C . HIS A 1 91 ? 9.034 23.307 -37.572 1.00 33.88 91 HIS A C 1
ATOM 736 O O . HIS A 1 91 ? 8.205 24.217 -37.533 1.00 33.88 91 HIS A O 1
ATOM 742 N N . LYS A 1 92 ? 8.937 22.346 -38.502 1.00 38.22 92 LYS A N 1
ATOM 743 C CA . LYS A 1 92 ? 7.844 22.336 -39.501 1.00 38.22 92 LYS A CA 1
ATOM 744 C C . LYS A 1 92 ? 7.319 20.948 -39.885 1.00 38.22 92 LYS A C 1
ATOM 746 O O . LYS A 1 92 ? 7.450 20.584 -41.044 1.00 38.22 92 LYS A O 1
ATOM 751 N N . VAL A 1 93 ? 6.673 20.207 -38.980 1.00 32.59 93 VAL A N 1
ATOM 752 C CA . VAL A 1 93 ? 5.622 19.232 -39.365 1.00 32.59 93 VAL A CA 1
ATOM 753 C C . VAL A 1 93 ? 4.612 19.046 -38.214 1.00 32.59 93 VAL A C 1
ATOM 755 O O . VAL A 1 93 ? 4.474 17.966 -37.652 1.00 32.59 93 VAL A O 1
ATOM 758 N N . GLU A 1 94 ? 3.889 20.102 -37.844 1.00 36.09 94 GLU A N 1
ATOM 759 C CA . GLU A 1 94 ? 2.496 19.921 -37.417 1.00 36.09 94 GLU A CA 1
ATOM 760 C C . GLU A 1 94 ? 1.655 20.137 -38.669 1.00 36.09 94 GLU A C 1
ATOM 762 O O . GLU A 1 94 ? 1.587 21.253 -39.171 1.00 36.09 94 GLU A O 1
ATOM 767 N N . ASP A 1 95 ? 1.176 19.039 -39.254 1.00 34.34 95 ASP A N 1
ATOM 768 C CA . ASP A 1 95 ? -0.153 18.911 -39.858 1.00 34.34 95 ASP A CA 1
ATOM 769 C C . ASP A 1 95 ? -0.217 17.637 -40.715 1.00 34.34 95 ASP A C 1
ATOM 771 O O . ASP A 1 95 ? 0.619 17.387 -41.582 1.00 34.34 95 ASP A O 1
ATOM 775 N N . SER A 1 96 ? -1.276 16.853 -40.495 1.00 36.06 96 SER A N 1
ATOM 776 C CA . SER A 1 96 ? -1.732 15.696 -41.284 1.00 36.06 96 SER A CA 1
ATOM 777 C C . SER A 1 96 ? -1.002 14.351 -41.118 1.00 36.06 96 SER A C 1
ATOM 779 O O . SER A 1 96 ? -0.346 13.850 -42.023 1.00 36.06 96 SER A O 1
ATOM 781 N N . ILE A 1 97 ? -1.280 13.642 -40.019 1.00 30.78 97 ILE A N 1
ATOM 782 C CA . ILE A 1 97 ? -1.454 12.182 -40.121 1.00 30.78 97 ILE A CA 1
ATOM 783 C C . ILE A 1 97 ? -2.827 11.831 -39.548 1.00 30.78 97 ILE A C 1
ATOM 785 O O . ILE A 1 97 ? -3.006 11.618 -38.351 1.00 30.78 97 ILE A O 1
ATOM 789 N N . GLN A 1 98 ? -3.819 11.823 -40.439 1.00 25.80 98 GLN A N 1
ATOM 790 C CA . GLN A 1 98 ? -5.087 11.138 -40.218 1.00 25.80 98 GLN A CA 1
ATOM 791 C C . GLN A 1 98 ? -4.823 9.630 -40.140 1.00 25.80 98 GLN A C 1
ATOM 793 O O . GLN A 1 98 ? -4.125 9.068 -40.984 1.00 25.80 98 GLN A O 1
ATOM 798 N N . CYS A 1 99 ? -5.398 8.977 -39.131 1.00 26.06 99 CYS A N 1
ATOM 799 C CA . CYS A 1 99 ? -5.415 7.525 -39.005 1.00 26.06 99 CYS A CA 1
ATOM 800 C C . CYS A 1 99 ? -6.080 6.905 -40.242 1.00 26.06 99 CYS A C 1
ATOM 802 O O . CYS A 1 99 ? -7.232 7.221 -40.538 1.00 26.06 99 CYS A O 1
ATOM 804 N N . TRP A 1 100 ? -5.368 6.030 -40.956 1.00 25.73 100 TRP A N 1
ATOM 805 C CA . TRP A 1 100 ? -5.960 5.277 -42.058 1.00 25.73 100 TRP A CA 1
ATOM 806 C C . TRP A 1 100 ? -6.950 4.247 -41.497 1.00 25.73 100 TRP A C 1
ATOM 808 O O . TRP A 1 100 ? -6.605 3.397 -40.675 1.00 25.73 100 TRP A O 1
ATOM 818 N N . ASP A 1 101 ? -8.206 4.392 -41.903 1.00 26.47 101 ASP A N 1
ATOM 819 C CA . ASP A 1 101 ? -9.300 3.482 -41.598 1.00 26.47 101 ASP A CA 1
ATOM 820 C C . ASP A 1 101 ? -9.222 2.288 -42.562 1.00 26.47 101 ASP A C 1
ATOM 822 O O . ASP A 1 101 ? -9.148 2.453 -43.783 1.00 26.47 101 ASP A O 1
ATOM 826 N N . ALA A 1 102 ? -9.183 1.074 -42.020 1.00 32.16 102 ALA A N 1
ATOM 827 C CA . ALA A 1 102 ? -8.963 -0.157 -42.771 1.00 32.16 102 ALA A CA 1
ATOM 828 C C . ALA A 1 102 ? -10.276 -0.682 -43.367 1.00 32.16 102 ALA A C 1
ATOM 830 O O . ALA A 1 102 ? -10.734 -1.769 -43.033 1.00 32.16 102 ALA A O 1
ATOM 831 N N . THR A 1 103 ? -10.897 0.084 -44.259 1.00 36.31 103 THR A N 1
ATOM 832 C CA . THR A 1 103 ? -11.965 -0.430 -45.120 1.00 36.31 103 THR A CA 1
ATOM 833 C C . THR A 1 103 ? -11.911 0.332 -46.435 1.00 36.31 103 THR A C 1
ATOM 835 O O . THR A 1 103 ? -12.235 1.509 -46.428 1.00 36.31 103 THR A O 1
ATOM 838 N N . LEU A 1 104 ? -11.461 -0.311 -47.524 1.00 28.94 104 LEU A N 1
ATOM 839 C CA . LEU A 1 104 ? -11.904 -0.138 -48.924 1.00 28.94 104 LEU A CA 1
ATOM 840 C C . LEU A 1 104 ? -10.868 -0.722 -49.918 1.00 28.94 104 LEU A C 1
ATOM 842 O O . LEU A 1 104 ? -9.797 -0.166 -50.121 1.00 28.94 104 LEU A O 1
ATOM 846 N N . GLY A 1 105 ? -11.254 -1.823 -50.578 1.00 27.03 105 GLY A N 1
ATOM 847 C CA . GLY A 1 105 ? -10.980 -2.097 -51.999 1.00 27.03 105 GLY A CA 1
ATOM 848 C C . GLY A 1 105 ? -9.572 -2.523 -52.431 1.00 27.03 105 GLY A C 1
ATOM 849 O O . GLY A 1 105 ? -8.731 -1.687 -52.731 1.00 27.03 105 GLY A O 1
ATOM 850 N N . VAL A 1 106 ? -9.373 -3.828 -52.644 1.00 29.34 106 VAL A N 1
ATOM 851 C CA . VAL A 1 106 ? -8.321 -4.352 -53.536 1.00 29.34 106 VAL A CA 1
ATOM 852 C C . VAL A 1 106 ? -8.812 -4.230 -54.988 1.00 29.34 106 VAL A C 1
ATOM 854 O O . VAL A 1 106 ? -9.840 -4.838 -55.300 1.00 29.34 106 VAL A O 1
ATOM 857 N N . PRO A 1 107 ? -8.134 -3.504 -55.901 1.00 27.70 107 PRO A N 1
ATOM 858 C CA . PRO A 1 107 ? -8.391 -3.629 -57.328 1.00 27.70 107 PRO A CA 1
ATOM 859 C C . PRO A 1 107 ? -7.651 -4.838 -57.903 1.00 27.70 107 PRO A C 1
ATOM 861 O O . PRO A 1 107 ? -6.523 -5.154 -57.529 1.00 27.70 107 PRO A O 1
ATOM 864 N N . ASN A 1 108 ? -8.349 -5.501 -58.816 1.00 30.30 108 ASN A N 1
ATOM 865 C CA . ASN A 1 108 ? -8.032 -6.777 -59.434 1.00 30.30 108 ASN A CA 1
ATOM 866 C C . ASN A 1 108 ? -6.724 -6.767 -60.251 1.00 30.30 108 ASN A C 1
ATOM 868 O O . ASN A 1 108 ? -6.332 -5.752 -60.827 1.00 30.30 108 ASN A O 1
ATOM 872 N N . ALA A 1 109 ? -6.086 -7.933 -60.320 1.00 38.03 109 ALA A N 1
ATOM 873 C CA . ALA A 1 109 ? -4.832 -8.178 -61.015 1.00 38.03 109 ALA A CA 1
ATOM 874 C C . ALA A 1 109 ? -5.035 -8.379 -62.523 1.00 38.03 109 ALA A C 1
ATOM 876 O O . ALA A 1 109 ? -5.622 -9.382 -62.904 1.00 38.03 109 ALA A O 1
ATOM 877 N N . GLU A 1 110 ? -4.456 -7.519 -63.366 1.00 33.31 110 GLU A N 1
ATOM 878 C CA . GLU A 1 110 ? -4.169 -7.822 -64.779 1.00 33.31 110 GLU A CA 1
ATOM 879 C C . GLU A 1 110 ? -2.946 -7.024 -65.268 1.00 33.31 110 GLU A C 1
ATOM 881 O O . GLU A 1 110 ? -3.076 -5.905 -65.748 1.00 33.31 110 GLU A O 1
ATOM 886 N N . ASN A 1 111 ? -1.737 -7.582 -65.129 1.00 32.44 111 ASN A N 1
ATOM 887 C CA . ASN A 1 111 ? -0.846 -7.808 -66.276 1.00 32.44 111 ASN A CA 1
ATOM 888 C C . ASN A 1 111 ? 0.419 -8.566 -65.852 1.00 32.44 111 ASN A C 1
ATOM 890 O O . ASN A 1 111 ? 1.280 -8.062 -65.133 1.00 32.44 111 ASN A O 1
ATOM 894 N N . SER A 1 112 ? 0.516 -9.797 -66.340 1.00 42.12 112 SER A N 1
ATOM 895 C CA . SER A 1 112 ? 1.688 -10.658 -66.257 1.00 42.12 112 SER A CA 1
ATOM 896 C C . SER A 1 112 ? 2.588 -10.393 -67.460 1.00 42.12 112 SER A C 1
ATOM 898 O O . SER A 1 112 ? 2.148 -10.578 -68.592 1.00 42.12 112 SER A O 1
ATOM 900 N N . SER A 1 113 ? 3.861 -10.054 -67.237 1.00 29.31 113 SER A N 1
ATOM 901 C CA . SER A 1 113 ? 4.922 -10.490 -68.151 1.00 29.31 113 SER A CA 1
ATOM 902 C C . SER A 1 113 ? 6.324 -10.411 -67.533 1.00 29.31 113 SER A C 1
ATOM 904 O O . SER A 1 113 ? 6.909 -9.338 -67.432 1.00 29.31 113 SER A O 1
ATOM 906 N N . LYS A 1 114 ? 6.868 -11.607 -67.267 1.00 43.00 114 LYS A N 1
ATOM 907 C CA . LYS A 1 114 ? 8.279 -12.024 -67.401 1.00 43.00 114 LYS A CA 1
ATOM 908 C C . LYS A 1 114 ? 9.323 -11.402 -66.461 1.00 43.00 114 LYS A C 1
ATOM 910 O O . LYS A 1 114 ? 9.974 -10.421 -66.801 1.00 43.00 114 LYS A O 1
ATOM 915 N N . LEU A 1 115 ? 9.629 -12.137 -65.389 1.00 32.25 115 LEU A N 1
ATOM 916 C CA . LEU A 1 115 ? 10.976 -12.212 -64.811 1.00 32.25 115 LEU A CA 1
ATOM 917 C C . LEU A 1 115 ? 11.388 -13.693 -64.644 1.00 32.25 115 LEU A C 1
ATOM 919 O O . LEU A 1 115 ? 10.502 -14.542 -64.530 1.00 32.25 115 LEU A O 1
ATOM 923 N N . PRO A 1 116 ? 12.692 -14.024 -64.719 1.00 36.50 116 PRO A N 1
ATOM 924 C CA . PRO A 1 116 ? 13.188 -15.391 -64.880 1.00 36.50 116 PRO A CA 1
ATOM 925 C C . PRO A 1 116 ? 12.926 -16.255 -63.646 1.00 36.50 116 PRO A C 1
ATOM 927 O O . PRO A 1 116 ? 13.123 -15.815 -62.514 1.00 36.50 116 PRO A O 1
ATOM 930 N N . HIS A 1 117 ? 12.506 -17.493 -63.892 1.00 40.25 117 HIS A N 1
ATOM 931 C CA . HIS A 1 117 ? 12.389 -18.536 -62.883 1.00 40.25 117 HIS A CA 1
ATOM 932 C C . HIS A 1 117 ? 13.776 -18.866 -62.306 1.00 40.25 117 HIS A C 1
ATOM 934 O O . HIS A 1 117 ? 14.746 -18.950 -63.055 1.00 40.25 117 HIS A O 1
ATOM 940 N N . ASP A 1 118 ? 13.822 -19.048 -60.985 1.00 43.16 118 ASP A N 1
ATOM 941 C CA . ASP A 1 118 ? 14.940 -19.579 -60.186 1.00 43.16 118 ASP A CA 1
ATOM 942 C C . ASP A 1 118 ? 15.892 -18.567 -59.519 1.00 43.16 118 ASP A C 1
ATOM 944 O O . ASP A 1 118 ? 17.104 -18.764 -59.467 1.00 43.16 118 ASP A O 1
ATOM 948 N N . ILE A 1 119 ? 15.335 -17.538 -58.869 1.00 35.94 119 ILE A N 1
ATOM 949 C CA . ILE A 1 119 ? 15.948 -17.018 -57.634 1.00 35.94 119 ILE A CA 1
ATOM 950 C C . ILE A 1 119 ? 15.178 -17.618 -56.453 1.00 35.94 119 ILE A C 1
ATOM 952 O O . ILE A 1 119 ? 13.953 -17.468 -56.409 1.00 35.94 119 ILE A O 1
ATOM 956 N N . PRO A 1 120 ? 15.837 -18.285 -55.486 1.00 37.66 120 PRO A N 1
ATOM 957 C CA . PRO A 1 120 ? 15.171 -18.672 -54.255 1.00 37.66 120 PRO A CA 1
ATOM 958 C C . PRO A 1 120 ? 14.741 -17.391 -53.539 1.00 37.66 120 PRO A C 1
ATOM 960 O O . PRO A 1 120 ? 15.564 -16.652 -53.000 1.00 37.66 120 PRO A O 1
ATOM 963 N N . VAL A 1 121 ? 13.439 -17.109 -53.556 1.00 36.25 121 VAL A N 1
ATOM 964 C CA . VAL A 1 121 ? 12.838 -16.093 -52.694 1.00 36.25 121 VAL A CA 1
ATOM 965 C C . VAL A 1 121 ? 12.925 -16.648 -51.279 1.00 36.25 121 VAL A C 1
ATOM 967 O O . VAL A 1 121 ? 12.047 -17.380 -50.827 1.00 36.25 121 VAL A O 1
ATOM 970 N N . ILE A 1 122 ? 14.027 -16.353 -50.589 1.00 39.16 122 ILE A N 1
ATOM 971 C CA . ILE A 1 122 ? 14.097 -16.510 -49.141 1.00 39.16 122 ILE A CA 1
ATOM 972 C C . ILE A 1 122 ? 13.065 -15.525 -48.610 1.00 39.16 122 ILE A C 1
ATOM 974 O O . ILE A 1 122 ? 13.287 -14.320 -48.641 1.00 39.16 122 ILE A O 1
ATOM 978 N N . ASN A 1 123 ? 11.897 -16.027 -48.226 1.00 41.62 123 ASN A N 1
ATOM 979 C CA . ASN A 1 123 ? 10.862 -15.218 -47.612 1.00 41.62 123 ASN A CA 1
ATOM 980 C C . ASN A 1 123 ? 11.268 -15.031 -46.140 1.00 41.62 123 ASN A C 1
ATOM 982 O O . ASN A 1 123 ? 11.148 -15.988 -45.369 1.00 41.62 123 ASN A O 1
ATOM 986 N N . PRO A 1 124 ? 11.769 -13.852 -45.718 1.00 41.34 124 PRO A N 1
ATOM 987 C CA . PRO A 1 124 ? 12.264 -13.656 -44.353 1.00 41.34 124 PRO A CA 1
ATOM 988 C C . PRO A 1 124 ? 11.136 -13.722 -43.306 1.00 41.34 124 PRO A C 1
ATOM 990 O O . PRO A 1 124 ? 11.395 -13.709 -42.108 1.00 41.34 124 PRO A O 1
ATOM 993 N N . PHE A 1 125 ? 9.880 -13.849 -43.747 1.00 40.44 125 PHE A N 1
ATOM 994 C CA . PHE A 1 125 ? 8.686 -13.877 -42.906 1.00 40.44 125 PHE A CA 1
ATOM 995 C C . PHE A 1 125 ? 8.152 -15.281 -42.576 1.00 40.44 125 PHE A C 1
ATOM 997 O O . PHE A 1 125 ? 7.097 -15.392 -41.957 1.00 40.44 125 PHE A O 1
ATOM 1004 N N . GLN A 1 126 ? 8.846 -16.368 -42.935 1.00 42.19 126 GLN A N 1
ATOM 1005 C CA . GLN A 1 126 ? 8.341 -17.726 -42.663 1.00 42.19 126 GLN A CA 1
ATOM 1006 C C . GLN A 1 126 ? 8.484 -18.214 -41.207 1.00 42.19 126 GLN A C 1
ATOM 1008 O O . GLN A 1 126 ? 8.032 -19.315 -40.917 1.00 42.19 126 GLN A O 1
ATOM 1013 N N . ASN A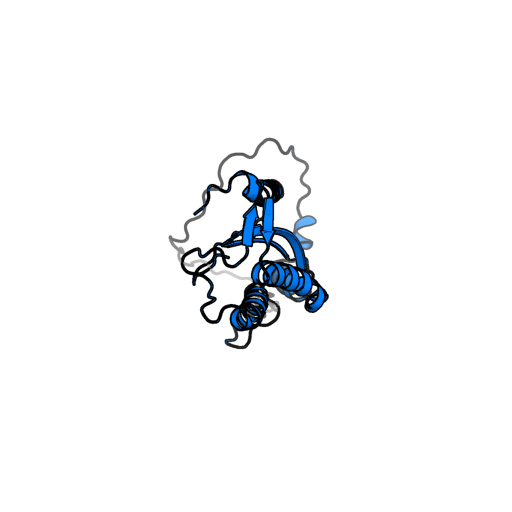 1 127 ? 9.031 -17.414 -40.282 1.00 42.78 127 ASN A N 1
ATOM 1014 C CA . ASN A 1 127 ? 9.204 -17.817 -38.874 1.00 42.78 127 ASN A CA 1
ATOM 1015 C C . ASN A 1 127 ? 8.525 -16.907 -37.829 1.00 42.78 127 ASN A C 1
ATOM 1017 O O . ASN A 1 127 ? 8.852 -16.976 -36.649 1.00 42.78 127 ASN A O 1
ATOM 1021 N N . LEU A 1 128 ? 7.536 -16.092 -38.213 1.00 46.59 128 LEU A N 1
ATOM 1022 C CA . LEU A 1 128 ? 6.755 -15.274 -37.264 1.00 46.59 128 LEU A CA 1
ATOM 1023 C C . LEU A 1 128 ? 5.471 -15.964 -36.760 1.00 46.59 128 LEU A C 1
ATOM 1025 O O . LEU A 1 128 ? 4.475 -15.296 -36.491 1.00 46.59 128 LEU A O 1
ATOM 1029 N N . SER A 1 129 ? 5.452 -17.295 -36.639 1.00 42.78 129 SER A N 1
ATOM 1030 C CA . SER A 1 129 ? 4.260 -18.026 -36.172 1.00 42.78 129 SER A CA 1
ATOM 1031 C C . SER A 1 129 ? 4.301 -18.482 -34.716 1.00 42.78 129 SER A C 1
ATOM 1033 O O . SER A 1 129 ? 3.385 -19.177 -34.287 1.00 42.78 129 SER A O 1
ATOM 1035 N N . GLU A 1 130 ? 5.296 -18.085 -33.928 1.00 46.34 130 GLU A N 1
ATOM 1036 C CA . GLU A 1 130 ? 5.271 -18.334 -32.484 1.00 46.34 130 GLU A CA 1
ATOM 1037 C C . GLU A 1 130 ? 5.171 -17.018 -31.717 1.00 46.34 130 GLU A C 1
ATOM 1039 O O . GLU A 1 130 ? 6.060 -16.616 -30.972 1.00 46.34 130 GLU A O 1
ATOM 1044 N N . SER A 1 131 ? 4.028 -16.338 -31.867 1.00 48.41 131 SER A N 1
ATOM 1045 C CA . SER A 1 131 ? 3.551 -15.495 -30.771 1.00 48.41 131 SER A CA 1
ATOM 1046 C C . SER A 1 131 ? 3.475 -16.391 -29.529 1.00 48.41 131 SER A C 1
ATOM 1048 O O . SER A 1 131 ? 2.811 -17.432 -29.624 1.00 48.41 131 SER A O 1
ATOM 1050 N N . PRO A 1 132 ? 4.111 -16.058 -28.390 1.00 48.25 132 PRO A N 1
ATOM 1051 C CA . PRO A 1 132 ? 3.995 -16.883 -27.198 1.00 48.25 132 PRO A CA 1
ATOM 1052 C C . PRO A 1 132 ? 2.508 -17.021 -26.865 1.00 48.25 132 PRO A C 1
ATOM 1054 O O . PRO A 1 132 ? 1.830 -16.044 -26.546 1.00 48.25 132 PRO A O 1
ATOM 1057 N N . GLN A 1 133 ? 1.974 -18.234 -27.025 1.00 50.12 133 GLN A N 1
ATOM 1058 C CA . GLN A 1 133 ? 0.585 -18.527 -26.704 1.00 50.12 133 GLN A CA 1
ATOM 1059 C C . GLN A 1 133 ? 0.347 -18.136 -25.249 1.00 50.12 133 GLN A C 1
ATOM 1061 O O . GLN A 1 133 ? 1.118 -18.513 -24.367 1.00 50.12 133 GLN A O 1
ATOM 1066 N N . ASN A 1 134 ? -0.730 -17.394 -24.985 1.00 51.34 134 ASN A N 1
ATOM 1067 C CA . ASN A 1 134 ? -1.202 -17.172 -23.625 1.00 51.34 134 ASN A CA 1
ATOM 1068 C C . ASN A 1 134 ? -1.487 -18.538 -22.984 1.00 51.34 134 ASN A C 1
ATOM 1070 O O . ASN A 1 134 ? -2.531 -19.142 -23.223 1.00 51.34 134 ASN A O 1
ATOM 1074 N N . GLN A 1 135 ? -0.545 -19.050 -22.195 1.00 53.84 135 GLN A N 1
ATOM 1075 C CA . GLN A 1 135 ? -0.720 -20.304 -21.477 1.00 53.84 135 GLN A CA 1
ATOM 1076 C C . GLN A 1 135 ? -1.560 -20.028 -20.229 1.00 53.84 135 GLN A C 1
ATOM 1078 O O . GLN A 1 135 ? -1.173 -19.245 -19.357 1.00 53.84 135 GLN A O 1
ATOM 1083 N N . PHE A 1 136 ? -2.721 -20.677 -20.128 1.00 47.69 136 PHE A N 1
ATOM 1084 C CA . PHE A 1 136 ? -3.474 -20.727 -18.879 1.00 47.69 136 PHE A CA 1
ATOM 1085 C C . PHE A 1 136 ? -2.728 -21.639 -17.898 1.00 47.69 136 PHE A C 1
ATOM 1087 O O . PHE A 1 136 ? -2.892 -22.854 -17.894 1.00 47.69 136 PHE A O 1
ATOM 1094 N N . GLY A 1 137 ? -1.878 -21.031 -17.078 1.00 54.00 137 GLY A N 1
ATOM 1095 C CA . GLY A 1 137 ? -1.124 -21.674 -16.005 1.00 54.00 137 GLY A CA 1
ATOM 1096 C C . GLY A 1 137 ? -0.793 -20.663 -14.904 1.00 54.00 137 GLY A C 1
ATOM 1097 O O . GLY A 1 137 ? -1.162 -19.489 -15.020 1.00 54.00 137 GLY A O 1
ATOM 1098 N N . PRO A 1 138 ? -0.124 -21.075 -13.812 1.00 51.44 138 PRO A N 1
ATOM 1099 C CA . PRO A 1 138 ? 0.363 -20.146 -12.800 1.00 51.44 138 PRO A CA 1
ATOM 1100 C C . PRO A 1 138 ? 1.307 -19.125 -13.445 1.00 51.44 138 PRO A C 1
ATOM 1102 O O . PRO A 1 138 ? 2.470 -19.413 -13.704 1.00 51.44 138 PRO A O 1
ATOM 1105 N N . GLN A 1 139 ? 0.806 -17.923 -13.725 1.00 57.12 139 GLN A N 1
ATOM 1106 C CA . GLN A 1 139 ? 1.653 -16.843 -14.205 1.00 57.12 139 GLN A CA 1
ATOM 1107 C C . GLN A 1 139 ? 2.503 -16.334 -13.036 1.00 57.12 139 GLN A C 1
ATOM 1109 O O . GLN A 1 139 ? 2.003 -15.714 -12.089 1.00 57.12 139 GLN A O 1
ATOM 1114 N N . SER A 1 140 ? 3.794 -16.630 -13.082 1.00 60.84 140 SER A N 1
ATOM 1115 C CA . SER A 1 140 ? 4.821 -16.048 -12.225 1.00 60.84 140 SER A CA 1
ATOM 1116 C C . SER A 1 140 ? 5.453 -14.848 -12.941 1.00 60.84 140 SER A C 1
ATOM 1118 O O . SER A 1 140 ? 5.364 -14.722 -14.158 1.00 60.84 140 SER A O 1
ATOM 1120 N N . ASN A 1 141 ? 6.059 -13.929 -12.188 1.00 69.25 141 ASN A N 1
ATOM 1121 C CA . ASN A 1 141 ? 6.895 -12.837 -12.718 1.00 69.25 141 ASN A CA 1
ATOM 1122 C C . ASN A 1 141 ? 6.186 -11.658 -13.415 1.00 69.25 141 ASN A C 1
ATOM 1124 O O . ASN A 1 141 ? 6.867 -10.780 -13.932 1.00 69.25 141 ASN A O 1
ATOM 1128 N N . ASN A 1 142 ? 4.852 -11.565 -13.373 1.00 80.38 142 ASN A N 1
ATOM 1129 C CA . ASN A 1 142 ? 4.120 -10.378 -13.842 1.00 80.38 142 ASN A CA 1
ATOM 1130 C C . ASN A 1 142 ? 3.543 -9.531 -12.690 1.00 80.38 142 ASN A C 1
ATOM 1132 O O . ASN A 1 142 ? 3.420 -9.999 -11.552 1.00 80.38 142 ASN A O 1
ATOM 1136 N N . LEU A 1 143 ? 3.155 -8.284 -12.993 1.00 83.12 143 LEU A N 1
ATOM 1137 C CA . LEU A 1 143 ? 2.599 -7.334 -12.017 1.00 83.12 143 LEU A CA 1
ATOM 1138 C C . LEU A 1 143 ? 1.399 -7.914 -11.258 1.00 83.12 143 LEU A C 1
ATOM 1140 O O . LEU A 1 143 ? 1.310 -7.782 -10.037 1.00 83.12 143 LEU A O 1
ATOM 1144 N N . ALA A 1 144 ? 0.503 -8.616 -11.952 1.00 85.19 144 ALA A N 1
ATOM 1145 C CA . ALA A 1 144 ? -0.667 -9.222 -11.327 1.00 85.19 144 ALA A CA 1
ATOM 1146 C C . ALA A 1 144 ? -0.274 -10.289 -10.291 1.00 85.19 144 ALA A C 1
ATOM 1148 O O . ALA A 1 144 ? -0.882 -10.367 -9.222 1.00 85.19 144 ALA A O 1
ATOM 1149 N N . SER A 1 145 ? 0.755 -11.091 -10.572 1.00 86.19 145 SER A N 1
ATOM 1150 C CA . SER A 1 145 ? 1.283 -12.114 -9.665 1.00 86.19 145 SER A CA 1
ATOM 1151 C C . SER A 1 145 ? 1.969 -11.493 -8.445 1.00 86.19 145 SER A C 1
ATOM 1153 O O . SER A 1 145 ? 1.744 -11.930 -7.312 1.00 86.19 145 SER A O 1
ATOM 1155 N N . ILE A 1 146 ? 2.709 -10.396 -8.645 1.00 89.50 146 ILE A N 1
ATOM 1156 C CA . ILE A 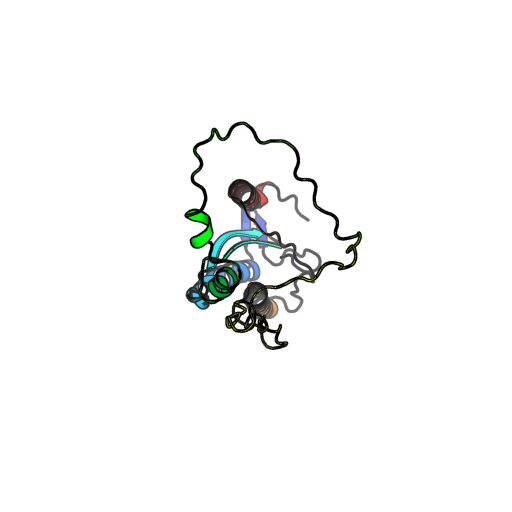1 146 ? 3.314 -9.604 -7.562 1.00 89.50 146 ILE A CA 1
ATOM 1157 C C . ILE A 1 146 ? 2.225 -9.060 -6.631 1.00 89.50 146 ILE A C 1
ATOM 1159 O O . ILE A 1 146 ? 2.244 -9.330 -5.426 1.00 89.50 146 ILE A O 1
ATOM 1163 N N . MET A 1 147 ? 1.230 -8.367 -7.192 1.00 91.88 147 MET A N 1
ATOM 1164 C CA . MET A 1 147 ? 0.138 -7.769 -6.420 1.00 91.88 147 MET A CA 1
ATOM 1165 C C . MET A 1 147 ? -0.734 -8.824 -5.736 1.00 91.88 147 MET A C 1
ATOM 1167 O O . MET A 1 147 ? -1.185 -8.617 -4.608 1.00 91.88 147 MET A O 1
ATOM 1171 N N . ARG A 1 148 ? -0.941 -9.984 -6.372 1.00 91.75 148 ARG A N 1
ATOM 1172 C CA . ARG A 1 148 ? -1.622 -11.133 -5.759 1.00 91.75 148 ARG A CA 1
ATOM 1173 C C . ARG A 1 148 ? -0.859 -11.638 -4.540 1.00 91.75 148 ARG A C 1
ATOM 1175 O O . ARG A 1 148 ? -1.473 -11.816 -3.491 1.00 91.75 148 ARG A O 1
ATOM 1182 N N . GLY A 1 149 ? 0.455 -11.835 -4.663 1.00 92.81 149 GLY A N 1
ATOM 1183 C CA . GLY A 1 149 ? 1.305 -12.272 -3.556 1.00 92.81 149 GLY A CA 1
ATOM 1184 C C . GLY A 1 149 ? 1.272 -11.287 -2.388 1.00 92.81 149 GLY A C 1
ATOM 1185 O O . GLY A 1 149 ? 1.017 -11.697 -1.258 1.00 92.81 149 GLY A O 1
ATOM 1186 N N . PHE A 1 150 ? 1.422 -9.990 -2.675 1.00 95.38 150 PHE A N 1
ATOM 1187 C CA . PHE A 1 150 ? 1.299 -8.924 -1.679 1.00 95.38 150 PHE A CA 1
ATOM 1188 C C . PHE A 1 150 ? -0.057 -8.966 -0.953 1.00 95.38 150 PHE A C 1
ATOM 1190 O O . PHE A 1 150 ? -0.107 -9.070 0.273 1.00 95.38 150 PHE A O 1
ATOM 1197 N N . LYS A 1 151 ? -1.175 -8.959 -1.697 1.00 94.25 151 LYS A N 1
ATOM 1198 C CA . LYS A 1 151 ? -2.523 -8.995 -1.099 1.00 94.25 151 LYS A CA 1
ATOM 1199 C C . LYS A 1 151 ? -2.735 -10.252 -0.265 1.00 94.25 151 LYS A C 1
ATOM 1201 O O . LYS A 1 151 ? -3.330 -10.160 0.803 1.00 94.25 151 LYS A O 1
ATOM 1206 N N . SER A 1 152 ? -2.253 -11.400 -0.741 1.00 96.06 152 SER A N 1
ATOM 1207 C CA . SER A 1 152 ? -2.371 -12.679 -0.039 1.00 96.06 152 SER A CA 1
ATOM 1208 C C . SER A 1 152 ? -1.621 -12.662 1.290 1.00 96.06 152 SER A C 1
ATOM 1210 O O . SER A 1 152 ? -2.185 -13.059 2.311 1.00 96.06 152 SER A O 1
ATOM 1212 N N . ALA A 1 153 ? -0.379 -12.169 1.298 1.00 97.12 153 ALA A N 1
ATOM 1213 C CA . ALA A 1 153 ? 0.430 -12.068 2.509 1.00 97.12 153 ALA A CA 1
ATOM 1214 C C . ALA A 1 153 ? -0.222 -11.133 3.538 1.00 97.12 153 ALA A C 1
ATOM 1216 O O . ALA A 1 153 ? -0.423 -11.531 4.690 1.00 97.12 153 ALA A O 1
ATOM 1217 N N . VAL A 1 154 ? -0.661 -9.944 3.103 1.00 98.06 154 VAL A N 1
ATOM 1218 C CA . VAL A 1 154 ? -1.375 -9.005 3.978 1.00 98.06 154 VAL A CA 1
ATOM 1219 C C . VAL A 1 154 ? -2.665 -9.619 4.505 1.00 98.06 154 VAL A C 1
ATOM 1221 O O . VAL A 1 154 ? -2.880 -9.606 5.708 1.00 98.06 154 VAL A O 1
ATOM 1224 N N . THR A 1 155 ? -3.519 -10.184 3.645 1.00 97.88 155 THR A N 1
ATOM 1225 C CA . THR A 1 155 ? -4.795 -10.776 4.075 1.00 97.88 155 THR A CA 1
ATOM 1226 C C . THR A 1 155 ? -4.587 -11.894 5.089 1.00 97.88 155 THR A C 1
ATOM 1228 O O . THR A 1 155 ? -5.312 -11.947 6.076 1.00 97.88 155 THR A O 1
ATOM 1231 N N . THR A 1 156 ? -3.590 -12.752 4.877 1.00 98.00 156 THR A N 1
ATOM 1232 C CA . THR A 1 156 ? -3.287 -13.858 5.795 1.00 98.00 156 THR A CA 1
ATOM 1233 C C . THR A 1 156 ? -2.894 -13.330 7.172 1.00 98.00 156 THR A C 1
ATOM 1235 O O . THR A 1 156 ? -3.480 -13.721 8.175 1.00 98.00 156 THR A O 1
ATOM 1238 N N . ARG A 1 157 ? -1.943 -12.390 7.229 1.00 98.38 157 ARG A N 1
ATOM 1239 C CA . ARG A 1 157 ? -1.464 -11.825 8.499 1.00 98.38 157 ARG A CA 1
ATOM 1240 C C . ARG A 1 157 ? -2.517 -10.947 9.179 1.00 98.38 157 ARG A C 1
ATOM 1242 O O . ARG A 1 157 ? -2.647 -10.996 10.395 1.00 98.38 157 ARG A O 1
ATOM 1249 N N . ALA A 1 158 ? -3.279 -10.176 8.406 1.00 98.06 158 ALA A N 1
ATOM 1250 C CA . ALA A 1 158 ? -4.334 -9.306 8.914 1.00 98.06 158 ALA A CA 1
ATOM 1251 C C . ALA A 1 158 ? -5.474 -10.104 9.553 1.00 98.06 158 ALA A C 1
ATOM 1253 O O . ALA A 1 158 ? -5.947 -9.715 10.613 1.00 98.06 158 ALA A O 1
ATOM 1254 N N . ARG A 1 159 ? -5.870 -11.242 8.966 1.00 98.12 159 ARG A N 1
ATOM 1255 C CA . ARG A 1 159 ? -6.954 -12.086 9.498 1.00 98.12 159 ARG A CA 1
ATOM 1256 C C . ARG A 1 159 ? -6.633 -12.793 10.807 1.00 98.12 159 ARG A C 1
ATOM 1258 O O . ARG A 1 159 ? -7.551 -13.180 11.516 1.00 98.12 159 ARG A O 1
ATOM 1265 N N . ASN A 1 160 ? -5.354 -12.900 11.160 1.00 97.88 160 ASN A N 1
ATOM 1266 C CA . ASN A 1 160 ? -4.955 -13.341 12.497 1.00 97.88 160 ASN A CA 1
ATOM 1267 C C . ASN A 1 160 ? -5.246 -12.283 13.579 1.00 97.88 160 ASN A C 1
ATOM 1269 O O . ASN A 1 160 ? -5.220 -12.608 14.761 1.00 97.88 160 ASN A O 1
ATOM 1273 N N . ILE A 1 161 ? -5.481 -11.027 13.186 1.00 97.44 161 ILE A N 1
ATOM 1274 C CA . ILE A 1 161 ? -5.790 -9.899 14.077 1.00 97.44 161 ILE A CA 1
ATOM 1275 C C . ILE A 1 161 ? -7.276 -9.533 13.969 1.00 97.44 161 ILE A C 1
ATOM 1277 O O . ILE A 1 161 ? -7.939 -9.355 14.982 1.00 97.44 161 ILE A O 1
ATOM 1281 N N . GLU A 1 162 ? -7.785 -9.432 12.742 1.00 97.06 162 GLU A N 1
ATOM 1282 C CA . GLU A 1 162 ? -9.163 -9.074 12.405 1.00 97.06 162 GLU A CA 1
ATOM 1283 C C . GLU A 1 162 ? -9.719 -10.094 11.395 1.00 97.06 162 GLU A C 1
ATOM 1285 O O . GLU A 1 162 ? -9.459 -9.961 10.191 1.00 97.06 162 GLU A O 1
ATOM 1290 N N . PRO A 1 163 ? -10.437 -11.139 11.852 1.00 97.19 163 PRO A N 1
ATOM 1291 C CA . PRO A 1 163 ? -10.928 -12.222 10.997 1.00 97.19 163 PRO A CA 1
ATOM 1292 C C . PRO A 1 163 ? -11.776 -11.751 9.810 1.00 97.19 163 PRO A C 1
ATOM 1294 O O . PRO A 1 163 ? -11.702 -12.346 8.729 1.00 97.19 163 PRO A O 1
ATOM 1297 N N . ASP A 1 164 ? -12.513 -10.648 9.974 1.00 95.94 164 ASP A N 1
ATOM 1298 C CA . ASP A 1 164 ? -13.384 -10.095 8.934 1.00 95.94 164 ASP A CA 1
ATOM 1299 C C . ASP A 1 164 ? -12.640 -9.198 7.933 1.00 95.94 164 ASP A C 1
ATOM 1301 O O . ASP A 1 164 ? -13.235 -8.686 6.973 1.00 95.94 164 ASP A O 1
ATOM 1305 N N . PHE A 1 165 ? -11.319 -9.043 8.089 1.00 97.56 165 PHE A N 1
ATOM 1306 C CA . PHE A 1 165 ? -10.510 -8.252 7.176 1.00 97.56 165 PHE A CA 1
ATOM 1307 C C . PHE A 1 165 ? -10.677 -8.730 5.729 1.00 97.56 165 PHE A C 1
ATOM 1309 O O . PHE A 1 165 ? -10.441 -9.892 5.354 1.00 97.56 165 PHE A O 1
ATOM 1316 N N . ALA A 1 166 ? -11.026 -7.775 4.875 1.00 96.69 166 ALA A N 1
ATOM 1317 C CA . ALA A 1 166 ? -11.146 -7.974 3.448 1.00 96.69 166 ALA A CA 1
ATOM 1318 C C . ALA A 1 166 ? -10.770 -6.701 2.688 1.00 96.69 166 ALA A C 1
ATOM 1320 O O . ALA A 1 166 ? -10.963 -5.578 3.152 1.00 96.69 166 ALA A O 1
ATOM 1321 N N . TRP A 1 167 ? -10.277 -6.888 1.469 1.00 96.25 167 TRP A N 1
ATOM 1322 C CA . TRP A 1 167 ? -10.111 -5.815 0.496 1.00 96.25 167 TRP A CA 1
ATOM 1323 C C . TRP A 1 167 ? -11.426 -5.562 -0.250 1.00 96.25 167 TRP A C 1
ATOM 1325 O O . TRP A 1 167 ? -12.250 -6.467 -0.395 1.00 96.25 167 TRP A O 1
ATOM 1335 N N . GLN A 1 168 ? -11.595 -4.367 -0.817 1.00 94.62 168 GLN A N 1
ATOM 1336 C CA . GLN A 1 168 ? -12.526 -4.190 -1.930 1.00 94.62 168 GLN A CA 1
ATOM 1337 C C . GLN A 1 168 ? -12.089 -5.054 -3.122 1.00 94.62 168 GLN A C 1
ATOM 1339 O O . GLN A 1 168 ? -10.895 -5.274 -3.356 1.00 94.62 168 GLN A O 1
ATOM 1344 N N . SER A 1 169 ? -13.075 -5.563 -3.866 1.00 88.12 169 SER A N 1
ATOM 1345 C CA . SER A 1 169 ? -12.847 -6.455 -5.009 1.00 88.12 169 SER A CA 1
ATOM 1346 C C . SER A 1 169 ? -12.050 -5.768 -6.115 1.00 88.12 169 SER A C 1
ATOM 1348 O O . SER A 1 169 ? -11.119 -6.353 -6.665 1.00 88.12 169 SER A O 1
ATOM 1350 N N . ARG A 1 170 ? -12.380 -4.505 -6.395 1.00 83.94 170 ARG A N 1
ATOM 1351 C CA . ARG A 1 170 ? -11.713 -3.673 -7.394 1.00 83.94 170 ARG A CA 1
ATOM 1352 C C . ARG A 1 170 ? -10.672 -2.781 -6.728 1.00 83.94 170 ARG A C 1
ATOM 1354 O O . ARG A 1 170 ? -10.869 -2.286 -5.619 1.00 83.94 170 ARG A O 1
ATOM 1361 N N . PHE A 1 171 ? -9.569 -2.563 -7.424 1.00 86.69 171 PHE A N 1
ATOM 1362 C CA . PHE A 1 171 ? -8.597 -1.533 -7.092 1.00 86.69 171 PHE A CA 1
ATOM 1363 C C . PHE A 1 171 ? -8.355 -0.683 -8.335 1.00 86.69 171 PHE A C 1
ATOM 1365 O O . PHE A 1 171 ? -8.555 -1.145 -9.453 1.00 86.69 171 PHE A O 1
ATOM 1372 N N . TYR A 1 172 ? -7.977 0.569 -8.112 1.00 87.44 172 TYR A N 1
ATOM 1373 C CA . TYR A 1 172 ? -7.559 1.463 -9.178 1.00 87.44 172 TYR A CA 1
ATOM 1374 C C . TYR A 1 172 ? -6.096 1.186 -9.517 1.00 87.44 172 TYR A C 1
ATOM 1376 O O . TYR A 1 172 ? -5.261 1.116 -8.608 1.00 87.44 172 TYR A O 1
ATOM 1384 N N . GLU A 1 173 ? -5.812 1.042 -10.803 1.00 87.00 173 GLU A N 1
ATOM 1385 C CA . GLU A 1 173 ? -4.470 0.985 -11.368 1.00 87.00 173 GLU A CA 1
ATOM 1386 C C . GLU A 1 173 ? -4.367 2.008 -12.500 1.00 87.00 173 GLU A C 1
ATOM 1388 O O . GLU A 1 173 ? -5.357 2.315 -13.164 1.00 87.00 173 GLU A O 1
ATOM 1393 N N . HIS A 1 174 ? -3.177 2.569 -12.684 1.00 91.06 174 HIS A N 1
ATOM 1394 C CA . HIS A 1 174 ? -2.901 3.556 -13.718 1.00 91.06 174 HIS A CA 1
ATOM 1395 C C . HIS A 1 174 ? -1.465 3.375 -14.199 1.00 91.06 174 HIS A C 1
ATOM 1397 O O . HIS A 1 174 ? -0.550 3.268 -13.382 1.00 91.06 174 HIS A O 1
ATOM 1403 N N . ILE A 1 175 ? -1.279 3.311 -15.517 1.00 91.50 175 ILE A N 1
ATOM 1404 C CA . ILE A 1 175 ? 0.038 3.153 -16.133 1.00 91.50 175 ILE A CA 1
ATOM 1405 C C . ILE A 1 175 ? 0.638 4.543 -16.320 1.00 91.50 175 ILE A C 1
ATOM 1407 O O . ILE A 1 175 ? 0.116 5.338 -17.094 1.00 91.50 175 ILE A O 1
ATOM 1411 N N . VAL A 1 176 ? 1.747 4.802 -15.635 1.00 87.88 176 VAL A N 1
ATOM 1412 C CA . VAL A 1 176 ? 2.518 6.043 -15.750 1.00 87.88 176 VAL A CA 1
ATOM 1413 C C . VAL A 1 176 ? 3.566 5.861 -16.842 1.00 87.88 176 VAL A C 1
ATOM 1415 O O . VAL A 1 176 ? 4.347 4.913 -16.771 1.00 87.88 176 VAL A O 1
ATOM 1418 N N . ARG A 1 177 ? 3.557 6.720 -17.868 1.00 85.38 177 ARG A N 1
ATOM 1419 C CA . ARG A 1 177 ? 4.414 6.569 -19.062 1.00 85.38 177 ARG A CA 1
ATOM 1420 C C . ARG A 1 177 ? 5.434 7.688 -19.247 1.00 85.38 177 ARG A C 1
ATOM 1422 O O . ARG A 1 177 ? 6.376 7.512 -20.009 1.00 85.38 177 ARG A O 1
ATOM 1429 N N . ASP A 1 178 ? 5.247 8.806 -18.560 1.00 87.81 178 ASP A N 1
ATOM 1430 C CA . ASP A 1 178 ? 6.075 9.998 -18.678 1.00 87.81 178 ASP A CA 1
ATOM 1431 C C . ASP A 1 178 ? 6.426 10.575 -17.299 1.00 87.81 178 ASP A C 1
ATOM 1433 O O . ASP A 1 178 ? 5.825 10.237 -16.271 1.00 87.81 178 ASP A O 1
ATOM 1437 N N . GLN A 1 179 ? 7.442 11.435 -17.299 1.00 84.19 179 GLN A N 1
ATOM 1438 C CA . GLN A 1 179 ? 8.021 12.011 -16.093 1.00 84.19 179 GLN A CA 1
ATOM 1439 C C . GLN A 1 179 ? 7.059 12.970 -15.375 1.00 84.19 179 GLN A C 1
ATOM 1441 O O . GLN A 1 179 ? 6.985 12.949 -14.148 1.00 84.19 179 GLN A O 1
ATOM 1446 N N . GLU A 1 180 ? 6.284 13.769 -16.110 1.00 90.00 180 GLU A N 1
ATOM 1447 C CA . GLU A 1 180 ? 5.351 14.741 -15.528 1.00 90.00 180 GLU A CA 1
ATOM 1448 C C . GLU A 1 180 ? 4.211 14.030 -14.783 1.00 90.00 180 GLU A C 1
ATOM 1450 O O . GLU A 1 180 ? 3.890 14.356 -13.632 1.00 90.00 180 GLU A O 1
ATOM 1455 N N . SER A 1 181 ? 3.647 12.986 -15.394 1.00 87.62 181 SER A N 1
ATOM 1456 C CA . SER A 1 181 ? 2.659 12.108 -14.765 1.00 87.62 181 SER A CA 1
ATOM 1457 C C . SER A 1 181 ? 3.231 11.427 -13.521 1.00 87.62 181 SER A C 1
ATOM 1459 O O . SER A 1 181 ? 2.557 11.341 -12.488 1.00 87.62 181 SER A O 1
ATOM 1461 N N . PHE A 1 182 ? 4.483 10.962 -13.586 1.00 90.44 182 PHE A N 1
ATOM 1462 C CA . PHE A 1 182 ? 5.164 10.351 -12.444 1.00 90.44 182 PHE A CA 1
ATOM 1463 C C . PHE A 1 182 ? 5.311 11.326 -11.273 1.00 90.44 182 PHE A C 1
ATOM 1465 O O . PHE A 1 182 ? 4.990 10.971 -10.134 1.00 90.44 182 PHE A O 1
ATOM 1472 N N . GLU A 1 183 ? 5.751 12.552 -11.542 1.00 89.00 183 GLU A N 1
ATOM 1473 C CA . GLU A 1 183 ? 5.916 13.601 -10.535 1.00 89.00 183 GLU A CA 1
ATOM 1474 C C . GLU A 1 183 ? 4.577 14.004 -9.922 1.00 89.00 183 GLU A C 1
ATOM 1476 O O . GLU A 1 183 ? 4.449 14.056 -8.695 1.00 89.00 183 GLU A O 1
ATOM 1481 N N . THR A 1 184 ? 3.555 14.185 -10.757 1.00 90.50 184 THR A N 1
ATOM 1482 C CA . THR A 1 184 ? 2.201 14.544 -10.322 1.00 90.50 184 THR A CA 1
ATOM 1483 C C . THR A 1 184 ? 1.609 13.484 -9.396 1.00 90.50 184 THR A C 1
ATOM 1485 O O . THR A 1 184 ? 1.108 13.798 -8.312 1.00 90.50 184 THR A O 1
ATOM 1488 N N . ILE A 1 185 ? 1.699 12.206 -9.774 1.00 90.50 185 ILE A N 1
ATOM 1489 C CA . ILE A 1 185 ? 1.157 11.108 -8.964 1.00 90.50 185 ILE A CA 1
ATOM 1490 C C . ILE A 1 185 ? 1.982 10.919 -7.688 1.00 90.50 185 ILE A C 1
ATOM 1492 O O . ILE A 1 185 ? 1.411 10.712 -6.615 1.00 90.50 185 ILE A O 1
ATOM 1496 N N . SER A 1 186 ? 3.308 11.041 -7.771 1.00 88.62 186 SER A N 1
ATOM 1497 C CA . SER A 1 186 ? 4.195 10.995 -6.602 1.00 88.62 186 SER A CA 1
ATOM 1498 C C . SER A 1 186 ? 3.851 12.093 -5.596 1.00 88.62 186 SER A C 1
ATOM 1500 O O . SER A 1 186 ? 3.729 11.828 -4.396 1.00 88.62 186 SER A O 1
ATOM 1502 N N . TRP A 1 187 ? 3.640 13.320 -6.078 1.00 91.00 187 TRP A N 1
ATOM 1503 C CA . TRP A 1 187 ? 3.211 14.448 -5.257 1.00 91.00 187 TRP A CA 1
ATOM 1504 C C . TRP A 1 187 ? 1.844 14.189 -4.622 1.00 91.00 187 TRP A C 1
ATOM 1506 O O . TRP A 1 187 ? 1.697 14.341 -3.407 1.00 91.00 187 TRP A O 1
ATOM 1516 N N . TYR A 1 188 ? 0.870 13.716 -5.407 1.00 90.50 188 TYR A N 1
ATOM 1517 C CA . TYR A 1 188 ? -0.465 13.377 -4.911 1.00 90.50 188 TYR A CA 1
ATOM 1518 C C . TYR A 1 188 ? -0.402 12.349 -3.774 1.00 90.50 188 TYR A C 1
ATOM 1520 O O . TYR A 1 188 ? -1.025 12.544 -2.730 1.00 90.50 188 TYR A O 1
ATOM 1528 N N . ILE A 1 189 ? 0.394 11.285 -3.931 1.00 89.25 189 ILE A N 1
ATOM 1529 C CA . ILE A 1 189 ? 0.578 10.249 -2.904 1.00 89.25 189 ILE A CA 1
ATOM 1530 C C . ILE A 1 189 ? 1.140 10.854 -1.613 1.00 89.25 189 ILE A C 1
ATOM 1532 O O . ILE A 1 189 ? 0.592 10.605 -0.538 1.00 89.25 189 ILE A O 1
ATOM 1536 N N . LYS A 1 190 ? 2.185 11.687 -1.712 1.00 88.94 190 LYS A N 1
ATOM 1537 C CA . LYS A 1 190 ? 2.803 12.354 -0.551 1.00 88.94 190 LYS A CA 1
ATOM 1538 C C . LYS A 1 190 ? 1.846 13.296 0.166 1.00 88.94 190 LYS A C 1
ATOM 1540 O O . LYS A 1 190 ? 1.872 13.380 1.390 1.00 88.94 190 LYS A O 1
ATOM 1545 N N . LYS A 1 191 ? 1.010 14.004 -0.593 1.00 88.44 191 LYS A N 1
ATOM 1546 C CA . LYS A 1 191 ? 0.074 15.015 -0.085 1.00 88.44 191 LYS A CA 1
ATOM 1547 C C . LYS A 1 191 ? -1.279 14.456 0.335 1.00 88.44 191 LYS A C 1
ATOM 1549 O O . LYS A 1 191 ? -2.081 15.175 0.926 1.00 88.44 191 LYS A O 1
ATOM 1554 N N . ASN A 1 192 ? -1.538 13.176 0.088 1.00 86.56 192 ASN A N 1
ATOM 1555 C CA . ASN A 1 192 ? -2.801 12.538 0.444 1.00 86.56 192 ASN A CA 1
ATOM 1556 C C . ASN A 1 192 ? -3.174 12.649 1.942 1.00 86.56 192 ASN A C 1
ATOM 1558 O O . ASN A 1 192 ? -4.353 12.866 2.223 1.00 86.56 192 ASN A O 1
ATOM 1562 N N . PRO A 1 193 ? -2.237 12.577 2.914 1.00 87.19 193 PRO A N 1
ATOM 1563 C CA . PRO A 1 193 ? -2.561 12.761 4.330 1.00 87.19 193 PRO A CA 1
ATOM 1564 C C . PRO A 1 193 ? -3.155 14.126 4.652 1.00 87.19 193 PRO A C 1
ATOM 1566 O O . PRO A 1 193 ? -4.107 14.205 5.420 1.00 87.19 193 PRO A O 1
ATOM 1569 N N . GLU A 1 194 ? -2.629 15.185 4.032 1.00 87.06 194 GLU A N 1
ATOM 1570 C CA . GLU A 1 194 ? -3.074 16.570 4.249 1.00 87.06 194 GLU A CA 1
ATOM 1571 C C . GLU A 1 194 ? -4.516 16.780 3.757 1.00 87.06 194 GLU A C 1
ATOM 1573 O O . GLU A 1 194 ? -5.245 17.619 4.277 1.00 87.06 194 GLU A O 1
ATOM 1578 N N . ASN A 1 195 ? -4.950 15.976 2.784 1.00 81.62 195 ASN A N 1
ATOM 1579 C CA . ASN A 1 195 ? -6.273 16.055 2.170 1.00 81.62 195 ASN A CA 1
ATOM 1580 C C . ASN A 1 195 ? -7.291 15.070 2.771 1.00 81.62 195 ASN A C 1
ATOM 1582 O O . ASN A 1 195 ? -8.419 14.958 2.274 1.00 81.62 195 ASN A O 1
ATOM 1586 N N . TRP A 1 196 ? -6.923 14.330 3.822 1.00 81.50 196 TRP A N 1
ATOM 1587 C CA . TRP A 1 196 ? -7.805 13.338 4.423 1.00 81.50 196 TRP A CA 1
ATOM 1588 C C . TRP A 1 196 ? -8.923 13.994 5.238 1.00 81.50 196 TRP A C 1
ATOM 1590 O O . TRP A 1 196 ? -8.689 14.583 6.287 1.00 81.50 196 TRP A O 1
ATOM 1600 N N . LYS A 1 197 ? -10.169 13.850 4.776 1.00 77.62 197 LYS A N 1
ATOM 1601 C CA . LYS A 1 197 ? -11.347 14.463 5.420 1.00 77.62 197 LYS A CA 1
ATOM 1602 C C . LYS A 1 197 ? -12.070 13.568 6.436 1.00 77.62 197 LYS A C 1
ATOM 1604 O O . LYS A 1 197 ? -13.090 13.991 6.961 1.00 77.62 197 LYS A O 1
ATOM 1609 N N . GLY A 1 198 ? -11.573 12.355 6.692 1.00 65.44 198 GLY A N 1
ATOM 1610 C CA . GLY A 1 198 ? -12.308 11.338 7.451 1.00 65.44 198 GLY A CA 1
ATOM 1611 C C . GLY A 1 198 ? -13.493 10.800 6.643 1.00 65.44 198 GLY A C 1
ATOM 1612 O O . GLY A 1 198 ? -14.433 11.523 6.325 1.00 65.44 198 GLY A O 1
ATOM 1613 N N . LYS A 1 199 ? -13.433 9.533 6.245 1.00 56.31 199 LYS A N 1
ATOM 1614 C CA . LYS A 1 199 ? -14.556 8.813 5.636 1.00 56.31 199 LYS A CA 1
ATOM 1615 C C . LYS A 1 199 ? -14.676 7.453 6.278 1.00 56.31 199 LYS A C 1
ATOM 1617 O O . LYS A 1 199 ? -13.601 6.829 6.432 1.00 56.31 199 LYS A O 1
#

Radius of gyration: 26.24 Å; chains: 1; bounding box: 38×45×84 Å

Secondary structure (DSSP, 8-state):
-BBGGG--TTEEEETTEEEE-HHHHHHHHHHHHHHHTTGGG-EEEEEEEEETTEEEEEEEE---HHHHHHHHTS--HHHHHTS------TT---S--PPPPS---PPPP-------S------TTTT---------S---SSHHHHHHHHHHHHHHHHHTT-TT--B-S--------SHHHHHHHHHHHHHTTTT----